Protein AF-A0A813A844-F1 (afdb_monomer_lite)

Foldseek 3Di:
DDKDQFFFDQPVQWFGKWKKKFQAWPDDLQWQKKWDKALDNVCLQVVPPDDPPRDHRPPDQLCDARTFIDARNFWTRGRNDTDGHHHLCNPPDGSDIWMKMWGCGPQLKIWIDINLATRDIDHCVVVVHDGHPRVHGMMIDIDTDPTGDDMDIDPPDDHRDPVSRHVVVVVVVVVPDDPDDDDDDDPDDDDDDD

Secondary structure (DSSP, 8-state):
-EE-SSPPPB-SSS-EEEEEEEEEE--STT-EEEEEEESS-HHHHS--SS-TTPPPPPSSGGGSTTEEEEETTTEEEETTEEEE---TTTTPPTT--EEEEEEE-TTS-EEEEETTEEEEEE-TGGGT-PPP-TTS--EEEEEEESSEEEEEE-TTPPPPPHHHHHTTTHHHHTTS-------PPP--------

pLDDT: mean 81.42, std 19.31, range [33.0, 98.19]

Radius of gyration: 22.23 Å; chains: 1; bounding box: 87×38×51 Å

Structure (mmCIF, N/CA/C/O backbone):
data_AF-A0A813A844-F1
#
_entry.id   AF-A0A813A844-F1
#
loop_
_atom_site.group_PDB
_atom_site.id
_atom_site.type_symbol
_atom_site.label_atom_id
_atom_site.label_alt_id
_atom_site.label_comp_id
_atom_site.label_asym_id
_atom_site.label_entity_id
_atom_site.label_seq_id
_atom_site.pdbx_PDB_ins_code
_atom_site.Cartn_x
_atom_site.Cartn_y
_atom_site.Cartn_z
_atom_site.occupancy
_atom_site.B_iso_or_equiv
_atom_site.auth_seq_id
_atom_site.auth_comp_id
_atom_site.auth_asym_id
_atom_site.auth_atom_id
_atom_site.pdbx_PDB_model_num
ATOM 1 N N . MET A 1 1 ? -2.607 -4.787 -12.177 1.00 87.75 1 MET A N 1
ATOM 2 C CA . MET A 1 1 ? -3.183 -4.951 -10.834 1.00 87.75 1 MET A CA 1
ATOM 3 C C . MET A 1 1 ? -3.162 -6.400 -10.372 1.00 87.75 1 MET A C 1
ATOM 5 O O . MET A 1 1 ? -3.390 -7.287 -11.184 1.00 87.75 1 MET A O 1
ATOM 9 N N . ALA A 1 2 ? -2.875 -6.618 -9.090 1.00 90.00 2 ALA A N 1
ATOM 10 C CA . ALA A 1 2 ? -2.914 -7.893 -8.383 1.00 90.00 2 ALA A CA 1
ATOM 11 C C . ALA A 1 2 ? -3.399 -7.670 -6.939 1.00 90.00 2 ALA A C 1
ATOM 13 O O . ALA A 1 2 ? -3.164 -6.600 -6.369 1.00 90.00 2 ALA A O 1
ATOM 14 N N . PHE A 1 3 ? -4.031 -8.692 -6.361 1.00 92.94 3 PHE A N 1
ATOM 15 C CA . PHE A 1 3 ? -4.579 -8.677 -5.003 1.00 92.94 3 PHE A CA 1
ATOM 16 C C . PHE A 1 3 ? -3.985 -9.806 -4.162 1.00 92.94 3 PHE A C 1
ATOM 18 O O . PHE A 1 3 ? -3.559 -10.826 -4.713 1.00 92.94 3 PHE A O 1
ATOM 25 N N . SER A 1 4 ? -3.980 -9.659 -2.835 1.00 93.88 4 SER A N 1
ATOM 26 C CA . SER A 1 4 ? -3.882 -10.842 -1.974 1.00 93.88 4 SER A CA 1
ATOM 27 C C . SER A 1 4 ? -5.125 -11.714 -2.160 1.00 93.88 4 SER A C 1
ATOM 29 O O . SER A 1 4 ? -6.220 -11.192 -2.343 1.00 93.88 4 SER A O 1
ATOM 31 N N . ALA A 1 5 ? -4.951 -13.037 -2.124 1.00 91.19 5 ALA A N 1
ATOM 32 C CA . ALA A 1 5 ? -6.076 -13.971 -2.190 1.00 91.19 5 ALA A CA 1
ATOM 33 C C . ALA A 1 5 ? -6.942 -13.889 -0.922 1.00 91.19 5 ALA A C 1
ATOM 35 O O . ALA A 1 5 ? -8.160 -13.847 -0.995 1.00 91.19 5 ALA A O 1
ATOM 36 N N . GLU A 1 6 ? -6.289 -13.788 0.235 1.00 93.31 6 GLU A N 1
ATOM 37 C CA . GLU A 1 6 ? -6.937 -13.659 1.538 1.00 93.31 6 GLU A CA 1
ATOM 38 C C . GLU A 1 6 ? -6.803 -12.226 2.076 1.00 93.31 6 GLU A C 1
ATOM 40 O O . GLU A 1 6 ? -5.856 -11.513 1.699 1.00 93.31 6 GLU A O 1
ATOM 45 N N . PRO A 1 7 ? -7.686 -11.803 2.999 1.00 95.75 7 PRO A N 1
ATOM 46 C CA . PRO A 1 7 ? -7.498 -10.573 3.749 1.00 95.75 7 PRO A CA 1
ATOM 47 C C . PRO A 1 7 ? -6.146 -10.547 4.474 1.00 95.75 7 PRO A C 1
ATOM 49 O O . PRO A 1 7 ? -5.689 -11.534 5.056 1.00 95.75 7 PRO A O 1
ATOM 52 N N . VAL A 1 8 ? -5.505 -9.384 4.468 1.00 95.25 8 VAL A N 1
ATOM 53 C CA . VAL A 1 8 ? -4.262 -9.131 5.189 1.00 95.25 8 VAL A CA 1
ATOM 54 C C . VAL A 1 8 ? -4.525 -9.255 6.682 1.00 95.25 8 VAL A C 1
ATOM 56 O O . VAL A 1 8 ? -5.440 -8.644 7.235 1.00 95.25 8 VAL A O 1
ATOM 59 N N . ARG A 1 9 ? -3.684 -10.037 7.356 1.00 90.00 9 ARG A N 1
ATOM 60 C CA . ARG A 1 9 ? -3.774 -10.230 8.799 1.00 90.00 9 ARG A CA 1
ATOM 61 C C . ARG A 1 9 ? -3.564 -8.904 9.535 1.00 90.00 9 ARG A C 1
ATOM 63 O O . ARG A 1 9 ? -2.512 -8.277 9.402 1.00 90.00 9 ARG A O 1
ATOM 70 N N . ASN A 1 10 ? -4.514 -8.543 10.394 1.00 88.50 10 ASN A N 1
ATOM 71 C CA . ASN A 1 10 ? -4.326 -7.473 11.369 1.00 88.50 10 ASN A CA 1
ATOM 72 C C . ASN A 1 10 ? -3.280 -7.911 12.414 1.00 88.50 10 ASN A C 1
ATOM 74 O O . ASN A 1 10 ? -3.372 -8.985 13.015 1.00 88.50 10 ASN A O 1
ATOM 78 N N . LEU A 1 11 ? -2.262 -7.080 12.629 1.00 87.50 11 LEU A N 1
ATOM 79 C CA . LEU A 1 11 ? -1.122 -7.349 13.504 1.00 87.50 11 LEU A CA 1
ATOM 80 C C . LEU A 1 11 ? -1.403 -7.114 15.000 1.00 87.50 11 LEU A C 1
ATOM 82 O O . LEU A 1 11 ? -0.455 -6.911 15.762 1.00 87.50 11 LEU A O 1
ATOM 86 N N . GLY A 1 12 ? -2.670 -7.170 15.421 1.00 73.19 12 GLY A N 1
ATOM 87 C CA . GLY A 1 12 ? -3.083 -7.179 16.825 1.00 73.19 12 GLY A CA 1
ATOM 88 C C . GLY A 1 12 ? -2.697 -5.895 17.554 1.00 73.19 12 GLY A C 1
ATOM 89 O O . GLY A 1 12 ? -1.844 -5.919 18.437 1.00 73.19 12 GLY A O 1
ATOM 90 N N . GLY A 1 13 ? -3.305 -4.773 17.158 1.00 82.00 13 GLY A N 1
ATOM 91 C CA . GLY A 1 13 ? -3.024 -3.452 17.737 1.00 82.00 13 GLY A CA 1
ATOM 92 C C . GLY A 1 13 ? -1.943 -2.656 17.001 1.00 82.00 13 GLY A C 1
ATOM 93 O O . GLY A 1 13 ? -1.384 -1.715 17.554 1.00 82.00 13 GLY A O 1
ATOM 94 N N . ARG A 1 14 ? -1.621 -3.033 15.759 1.00 87.44 14 ARG A N 1
ATOM 95 C CA . ARG A 1 14 ? -0.722 -2.262 14.880 1.00 87.44 14 ARG A CA 1
ATOM 96 C C . ARG A 1 14 ? -1.296 -2.004 13.486 1.00 87.44 14 ARG A C 1
ATOM 98 O O . ARG A 1 14 ? -0.639 -1.346 12.695 1.00 87.44 14 ARG A O 1
ATOM 105 N N . GLY A 1 15 ? -2.503 -2.498 13.200 1.00 94.69 15 GLY A N 1
ATOM 106 C CA . GLY A 1 15 ? -3.140 -2.387 11.888 1.00 94.69 15 GLY A CA 1
ATOM 107 C C . GLY A 1 15 ? -2.770 -3.524 10.930 1.00 94.69 15 GLY A C 1
ATOM 108 O O . GLY A 1 15 ? -2.295 -4.578 11.362 1.00 94.69 15 GLY A O 1
ATOM 109 N N . CYS A 1 16 ? -3.003 -3.330 9.633 1.00 97.00 16 CYS A N 1
ATOM 110 C CA . CYS A 1 16 ? -2.791 -4.343 8.592 1.00 97.00 16 CYS A CA 1
ATOM 111 C C . CYS A 1 16 ? -1.518 -4.041 7.797 1.00 97.00 16 CYS A C 1
ATOM 113 O O . CYS A 1 16 ? -1.358 -2.938 7.279 1.00 97.00 16 CYS A O 1
ATOM 115 N N . TRP A 1 17 ? -0.624 -5.025 7.683 1.00 97.06 17 TRP A N 1
ATOM 116 C CA . TRP A 1 17 ? 0.688 -4.881 7.044 1.00 97.06 17 TRP A CA 1
ATOM 117 C C . TRP A 1 17 ? 0.911 -5.955 5.991 1.00 97.06 17 TRP A C 1
ATOM 119 O O . TRP A 1 17 ? 0.683 -7.139 6.246 1.00 97.06 17 TRP A O 1
ATOM 129 N N . PHE A 1 18 ? 1.455 -5.552 4.848 1.00 97.25 18 PHE A N 1
ATOM 130 C CA . PHE A 1 18 ? 2.094 -6.478 3.924 1.00 97.25 18 PHE A CA 1
ATOM 131 C C . PHE A 1 18 ? 3.334 -5.845 3.303 1.00 97.25 18 PHE A C 1
ATOM 133 O O . PHE A 1 18 ? 3.438 -4.625 3.170 1.00 97.25 18 PHE A O 1
ATOM 140 N N . GLU A 1 19 ? 4.265 -6.696 2.888 1.00 96.81 19 GLU A N 1
ATOM 141 C CA . GLU A 1 19 ? 5.497 -6.285 2.229 1.00 96.81 19 GLU A CA 1
ATOM 142 C C . GLU A 1 19 ? 5.771 -7.200 1.042 1.00 96.81 19 GLU A C 1
ATOM 144 O O . GLU A 1 19 ? 5.587 -8.418 1.112 1.00 96.81 19 GLU A O 1
ATOM 149 N N . ILE A 1 20 ? 6.234 -6.613 -0.054 1.00 96.00 20 ILE A N 1
ATOM 150 C CA . ILE A 1 20 ? 6.699 -7.344 -1.224 1.00 96.00 20 ILE A CA 1
ATOM 151 C C . ILE A 1 20 ? 8.179 -7.055 -1.458 1.00 96.00 20 ILE A C 1
ATOM 153 O O . ILE A 1 20 ? 8.673 -5.943 -1.265 1.00 96.00 20 ILE A O 1
ATOM 157 N N . ARG A 1 21 ? 8.889 -8.069 -1.939 1.00 95.38 21 ARG A N 1
ATOM 158 C CA . ARG A 1 21 ? 10.196 -7.914 -2.566 1.00 95.38 21 ARG A CA 1
ATOM 159 C C . ARG A 1 21 ? 9.981 -7.681 -4.051 1.00 95.38 21 ARG A C 1
ATOM 161 O O . ARG A 1 21 ? 9.346 -8.497 -4.715 1.00 95.38 21 ARG A O 1
ATOM 168 N N . VAL A 1 22 ? 10.544 -6.603 -4.574 1.00 91.81 22 VAL A N 1
ATOM 169 C CA . VAL A 1 22 ? 10.566 -6.294 -6.001 1.00 91.81 22 VAL A CA 1
ATOM 170 C C . VAL A 1 22 ? 11.939 -6.666 -6.544 1.00 91.81 22 VAL A C 1
ATOM 172 O O . VAL A 1 22 ? 12.933 -6.041 -6.189 1.00 91.81 22 VAL A O 1
ATOM 175 N N . ASP A 1 23 ? 12.007 -7.693 -7.391 1.00 89.75 23 ASP A N 1
ATOM 176 C 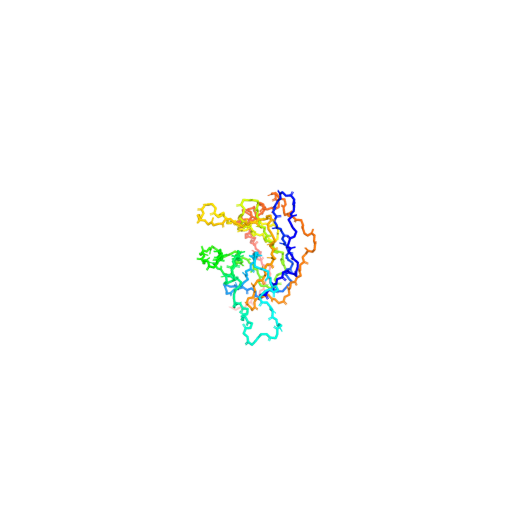CA . ASP A 1 23 ? 13.269 -8.159 -7.982 1.00 89.75 23 ASP A CA 1
ATOM 177 C C . ASP A 1 23 ? 13.607 -7.402 -9.266 1.00 89.75 23 ASP A C 1
ATOM 179 O O . ASP A 1 23 ? 14.766 -7.078 -9.511 1.00 89.75 23 ASP A O 1
ATOM 183 N N . VAL A 1 24 ? 12.594 -7.149 -10.101 1.00 83.38 24 VAL A N 1
ATOM 184 C CA . VAL A 1 24 ? 12.771 -6.503 -11.403 1.00 83.38 24 VAL A CA 1
ATOM 185 C C . VAL A 1 24 ? 11.727 -5.412 -11.572 1.00 83.38 24 VAL A C 1
ATOM 187 O O . VAL A 1 24 ? 10.540 -5.676 -11.796 1.00 83.38 24 VAL A O 1
ATOM 190 N N . PHE A 1 25 ? 12.215 -4.178 -11.501 1.00 81.75 25 PHE A N 1
ATOM 191 C CA . PHE A 1 25 ? 11.441 -2.964 -11.685 1.00 81.75 25 PHE A CA 1
ATOM 192 C C . PHE A 1 25 ? 12.004 -2.164 -12.858 1.00 81.75 25 PHE A C 1
ATOM 194 O O . PHE A 1 25 ? 13.111 -1.620 -12.793 1.00 81.75 25 PHE A O 1
ATOM 201 N N . ALA A 1 26 ? 11.230 -2.093 -13.939 1.00 73.88 26 ALA A N 1
ATOM 202 C CA . ALA A 1 26 ? 11.451 -1.149 -15.025 1.00 73.88 26 ALA A CA 1
ATOM 203 C C . ALA A 1 26 ? 10.878 0.209 -14.582 1.00 73.88 26 ALA A C 1
ATOM 205 O O . ALA A 1 26 ? 9.802 0.624 -15.011 1.00 73.88 26 ALA A O 1
ATOM 206 N N . GLY A 1 27 ? 11.562 0.820 -13.610 1.00 65.38 27 GLY A N 1
ATOM 207 C CA . GLY A 1 27 ? 11.218 2.119 -13.038 1.00 65.38 27 GLY A CA 1
ATOM 208 C C . GLY A 1 27 ? 11.508 3.290 -13.982 1.00 65.38 27 GLY A C 1
ATOM 209 O O . GLY A 1 27 ? 11.993 3.112 -15.097 1.00 65.38 27 GLY A O 1
ATOM 210 N N . GLY A 1 28 ? 11.209 4.500 -13.513 1.00 62.53 28 GLY A N 1
ATOM 211 C CA . GLY A 1 28 ? 11.352 5.762 -14.243 1.00 62.53 28 GLY A CA 1
ATOM 212 C C . GLY A 1 28 ? 10.289 6.771 -13.800 1.00 62.53 28 GLY A C 1
ATOM 213 O O . GLY A 1 28 ? 9.396 6.425 -13.030 1.00 62.53 28 GLY A O 1
ATOM 214 N N . GLU A 1 29 ? 10.356 8.004 -14.302 1.00 60.06 29 GLU A N 1
ATOM 215 C CA . GLU A 1 29 ? 9.412 9.086 -13.956 1.00 60.06 29 GLU A CA 1
ATOM 216 C C . GLU A 1 29 ? 7.946 8.729 -14.275 1.00 60.06 29 GLU A C 1
ATOM 218 O O . GLU A 1 29 ? 7.026 9.136 -13.573 1.00 60.06 29 GLU A O 1
ATOM 223 N N . MET A 1 30 ? 7.740 7.873 -15.280 1.00 60.00 30 MET A N 1
ATOM 224 C CA . MET A 1 30 ? 6.431 7.362 -15.698 1.00 60.00 30 MET A CA 1
ATOM 225 C C . MET A 1 30 ? 6.018 6.062 -14.994 1.00 60.00 30 MET A C 1
ATOM 227 O O . MET A 1 30 ? 5.067 5.413 -15.426 1.00 60.00 30 MET A O 1
ATOM 231 N N . CYS A 1 31 ? 6.735 5.613 -13.959 1.00 65.50 31 CYS A N 1
ATOM 232 C CA . CYS A 1 31 ? 6.394 4.350 -13.321 1.00 65.50 31 CYS A CA 1
ATOM 233 C C . CYS A 1 31 ? 5.119 4.474 -12.479 1.00 65.50 31 CYS A C 1
ATOM 235 O O . CYS A 1 31 ? 5.057 5.214 -11.496 1.00 65.50 31 CYS A O 1
ATOM 237 N N . LEU A 1 32 ? 4.104 3.701 -12.860 1.00 75.50 32 LEU A N 1
ATOM 238 C CA . LEU A 1 32 ? 2.773 3.730 -12.266 1.00 75.50 32 LEU A CA 1
ATOM 239 C C . LEU A 1 32 ? 2.575 2.602 -11.245 1.00 75.50 32 LEU A C 1
ATOM 241 O O . LEU A 1 32 ? 1.574 1.894 -11.302 1.00 75.50 32 LEU A O 1
ATOM 245 N N . MET A 1 33 ? 3.551 2.392 -10.355 1.00 88.25 33 MET A N 1
ATOM 246 C CA . MET A 1 33 ? 3.371 1.477 -9.225 1.00 88.25 33 MET A CA 1
ATOM 247 C C . MET A 1 33 ? 2.505 2.147 -8.163 1.00 88.25 33 MET A C 1
ATOM 249 O O . MET A 1 33 ? 2.810 3.258 -7.739 1.00 88.25 33 MET A O 1
ATOM 253 N N . GLY A 1 34 ? 1.445 1.473 -7.749 1.00 92.38 34 GLY A N 1
ATOM 254 C CA . GLY A 1 34 ? 0.563 1.803 -6.647 1.00 92.38 34 GLY A CA 1
ATOM 255 C C . GLY A 1 34 ? 0.532 0.647 -5.654 1.00 92.38 34 GLY A C 1
ATOM 256 O O . GLY A 1 34 ? 0.485 -0.522 -6.046 1.00 92.38 34 GLY A O 1
ATOM 257 N N . LEU A 1 35 ? 0.574 0.977 -4.368 1.00 95.50 35 LEU A N 1
ATOM 258 C CA . LEU A 1 35 ? 0.510 0.016 -3.273 1.00 95.50 35 LEU A CA 1
ATOM 259 C C . LEU A 1 35 ? -0.510 0.472 -2.235 1.00 95.50 35 LEU A C 1
ATOM 261 O O . LEU A 1 35 ? -0.616 1.666 -1.950 1.00 95.50 35 LEU A O 1
ATOM 265 N N . GLY A 1 36 ? -1.240 -0.470 -1.654 1.00 97.62 36 GLY A N 1
ATOM 266 C CA . GLY A 1 36 ? -2.147 -0.165 -0.557 1.00 97.62 36 GLY A CA 1
ATOM 267 C C . GLY A 1 36 ? -3.180 -1.253 -0.348 1.00 97.62 36 GLY A C 1
ATOM 268 O O . GLY A 1 36 ? -2.871 -2.435 -0.492 1.00 97.62 36 GLY A O 1
ATOM 269 N N . PHE A 1 37 ? -4.397 -0.847 -0.005 1.00 98.19 37 PHE A N 1
ATOM 270 C CA . PHE A 1 37 ? -5.451 -1.756 0.425 1.00 98.19 37 PHE A CA 1
ATOM 271 C C . PHE A 1 37 ? -6.762 -1.488 -0.300 1.00 98.19 37 PHE A C 1
ATOM 273 O O . PHE A 1 37 ? -7.021 -0.383 -0.778 1.00 98.19 37 PHE A O 1
ATOM 280 N N . THR A 1 38 ? -7.624 -2.493 -0.331 1.00 97.38 38 THR A N 1
ATOM 281 C CA . THR A 1 38 ? -9.044 -2.317 -0.619 1.00 97.38 38 THR A CA 1
ATOM 282 C C . THR A 1 38 ? -9.872 -3.083 0.402 1.00 97.38 38 THR A C 1
ATOM 284 O O . THR A 1 38 ? -9.467 -4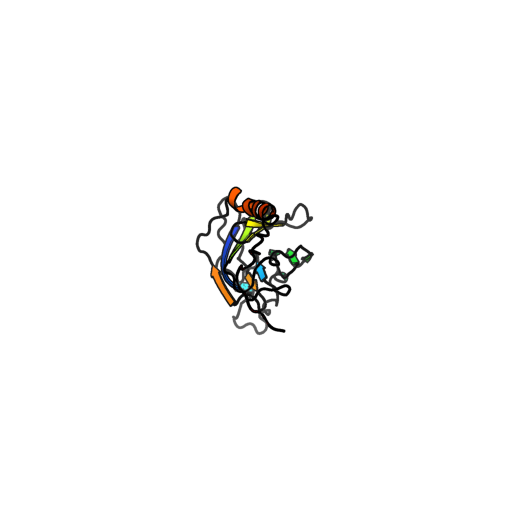.157 0.836 1.00 97.38 38 THR A O 1
ATOM 287 N N . ALA A 1 39 ? -11.014 -2.524 0.798 1.00 96.75 39 ALA A N 1
ATOM 288 C CA . ALA A 1 39 ? -12.046 -3.240 1.551 1.00 96.75 39 ALA A CA 1
ATOM 289 C C . ALA A 1 39 ? -13.085 -3.900 0.624 1.00 96.75 39 ALA A C 1
ATOM 291 O O . ALA A 1 39 ? -14.051 -4.495 1.095 1.00 96.75 39 ALA A O 1
ATOM 292 N N . THR A 1 40 ? -12.923 -3.765 -0.696 1.00 94.31 40 THR A N 1
ATOM 293 C CA . THR A 1 40 ? -13.733 -4.488 -1.676 1.00 94.31 40 THR A CA 1
ATOM 294 C C . THR A 1 40 ? -13.123 -5.859 -1.903 1.00 94.31 40 THR A C 1
ATOM 296 O O . THR A 1 40 ? -11.963 -5.960 -2.294 1.00 94.31 40 THR A O 1
ATOM 299 N N . ASP A 1 41 ? -13.922 -6.898 -1.683 1.00 92.88 41 ASP A N 1
ATOM 300 C CA . ASP A 1 41 ? -13.524 -8.282 -1.914 1.00 92.88 41 ASP A CA 1
ATOM 301 C C . ASP A 1 41 ? -13.139 -8.492 -3.395 1.00 92.88 41 ASP A C 1
ATOM 303 O O . ASP A 1 41 ? -13.994 -8.323 -4.276 1.00 92.88 41 ASP A O 1
ATOM 307 N N . PRO A 1 42 ? -11.876 -8.852 -3.700 1.00 90.50 42 PRO A N 1
ATOM 308 C CA . PRO A 1 42 ? -11.423 -9.090 -5.062 1.00 90.50 42 PRO A CA 1
ATOM 309 C C . PRO A 1 42 ? -12.230 -10.156 -5.805 1.00 90.50 42 PRO A C 1
ATOM 311 O O . PRO A 1 42 ? -12.374 -10.042 -7.020 1.00 90.50 42 PRO A O 1
ATOM 314 N N . GLU A 1 43 ? -12.809 -11.149 -5.124 1.00 87.31 43 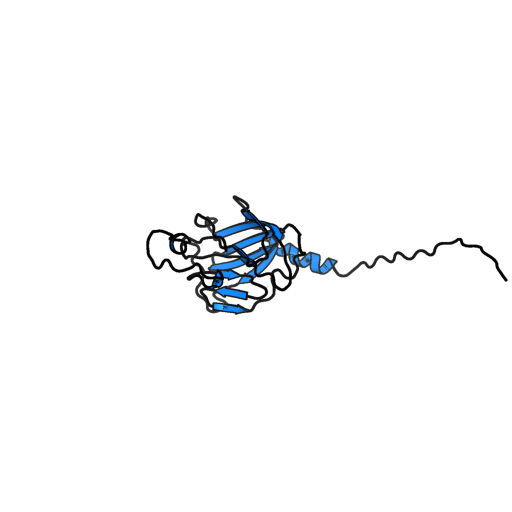GLU A N 1
ATOM 315 C CA . GLU A 1 43 ? -13.638 -12.171 -5.780 1.00 87.31 43 GLU A CA 1
ATOM 316 C C . GLU A 1 43 ? -14.885 -11.559 -6.431 1.00 87.31 43 GLU A C 1
ATOM 318 O O . GLU A 1 43 ? -15.333 -12.001 -7.490 1.00 87.31 43 GLU A O 1
ATOM 323 N N . THR A 1 44 ? -15.402 -10.464 -5.866 1.00 84.94 44 THR A N 1
ATOM 324 C CA . THR A 1 44 ? -16.535 -9.727 -6.447 1.00 84.94 44 THR A CA 1
ATOM 325 C C . THR A 1 44 ? -16.156 -8.949 -7.708 1.00 84.94 44 THR A C 1
ATOM 327 O O . THR A 1 44 ? -17.028 -8.639 -8.518 1.00 84.94 44 THR A O 1
ATOM 330 N N . LEU A 1 45 ? -14.864 -8.660 -7.899 1.00 79.06 45 LEU A N 1
ATOM 331 C CA . LEU A 1 45 ? -14.328 -7.943 -9.059 1.00 79.06 45 LEU A CA 1
ATOM 332 C C . LEU A 1 45 ? -13.924 -8.881 -10.204 1.00 79.06 45 LEU A C 1
ATOM 334 O O . LEU A 1 45 ? -13.813 -8.442 -11.345 1.00 79.06 45 LEU A O 1
ATOM 338 N N . VAL A 1 46 ? -13.651 -10.148 -9.887 1.00 69.50 46 VAL A N 1
ATOM 339 C CA . VAL A 1 46 ? -13.109 -11.157 -10.813 1.00 69.50 46 VAL A CA 1
ATOM 340 C C . VAL A 1 46 ?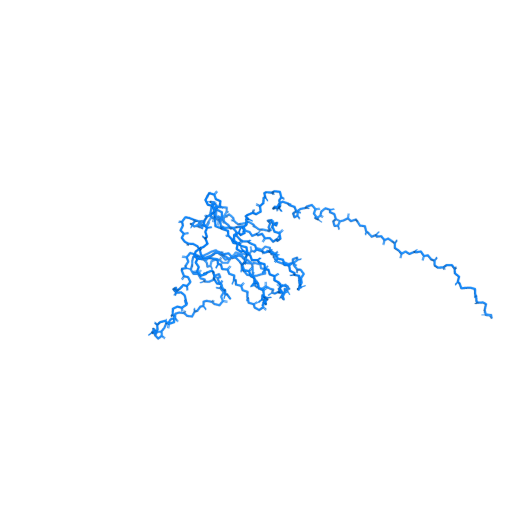 -14.172 -12.193 -11.187 1.00 69.50 46 VAL A C 1
ATOM 342 O O . VAL A 1 46 ? -13.850 -13.194 -11.806 1.00 69.50 46 VAL A O 1
ATOM 345 N N . ASN A 1 47 ? -15.441 -11.996 -10.821 1.00 56.47 47 ASN A N 1
ATOM 346 C CA . ASN A 1 47 ? -16.463 -13.030 -10.957 1.00 56.47 47 ASN A CA 1
ATOM 347 C C . ASN A 1 47 ? -16.715 -13.417 -12.435 1.00 56.47 47 ASN A C 1
ATOM 349 O O . ASN A 1 47 ? -17.537 -12.825 -13.126 1.00 56.47 47 ASN A O 1
ATOM 353 N N . GLU A 1 48 ? -15.998 -14.445 -12.895 1.00 51.53 48 GLU A N 1
ATOM 354 C CA . GLU A 1 48 ? -16.104 -15.139 -14.186 1.00 51.53 48 GLU A CA 1
ATOM 355 C C . GLU A 1 48 ? -17.279 -16.145 -14.211 1.00 51.53 48 GLU A C 1
ATOM 357 O O . GLU A 1 48 ? -17.322 -17.043 -15.053 1.00 51.53 48 GLU A O 1
ATOM 362 N N . SER A 1 49 ? -18.243 -16.047 -13.289 1.00 47.59 49 SER A N 1
ATOM 363 C CA . SER A 1 49 ? -19.374 -16.979 -13.227 1.00 47.59 49 SER A CA 1
ATOM 364 C C . SER A 1 49 ? -20.552 -16.494 -14.076 1.00 47.59 49 SER A C 1
ATOM 366 O O . SER A 1 49 ? -21.422 -15.779 -13.601 1.00 47.59 49 SER A O 1
ATOM 368 N N . GLU A 1 50 ? -20.567 -16.889 -15.353 1.00 50.56 50 GLU A N 1
ATOM 369 C CA . GLU A 1 50 ? -21.759 -17.040 -16.220 1.00 50.56 50 GLU A CA 1
ATOM 370 C C . GLU A 1 50 ? -22.778 -15.876 -16.319 1.00 50.56 50 GLU A C 1
ATOM 372 O O . GLU A 1 50 ? -23.851 -16.045 -16.896 1.00 50.56 50 GLU A O 1
ATOM 377 N N . ALA A 1 51 ? -22.475 -14.680 -15.822 1.00 53.41 51 ALA A N 1
ATOM 378 C CA . ALA A 1 51 ? -23.258 -13.480 -16.072 1.00 53.41 51 ALA A CA 1
ATOM 379 C C . ALA A 1 51 ? -22.700 -12.790 -17.323 1.00 53.41 51 ALA A C 1
ATOM 381 O O . ALA A 1 51 ? -21.511 -12.478 -17.376 1.00 53.41 51 ALA A O 1
ATOM 382 N N . GLU A 1 52 ? -23.550 -12.507 -18.314 1.00 54.94 52 GLU A N 1
ATOM 383 C CA . GLU A 1 52 ? -23.178 -11.805 -19.561 1.00 54.94 52 GLU A CA 1
ATOM 384 C C . GLU A 1 52 ? -22.547 -10.407 -19.332 1.00 54.94 52 GLU A C 1
ATOM 386 O O . GLU A 1 52 ? -22.055 -9.796 -20.278 1.00 54.94 52 GLU A O 1
ATOM 391 N N . GLU A 1 53 ? -22.510 -9.907 -18.089 1.00 56.41 53 GLU A N 1
ATOM 392 C CA . GLU A 1 53 ? -22.076 -8.555 -17.717 1.00 56.41 53 GLU A CA 1
ATOM 393 C C . GLU A 1 53 ? -21.241 -8.505 -16.417 1.00 56.41 53 GLU A C 1
ATOM 395 O O . GLU A 1 53 ? -21.431 -7.614 -15.587 1.00 56.41 53 GLU A O 1
ATOM 400 N N . ALA A 1 54 ? -20.311 -9.441 -16.187 1.00 53.88 54 ALA A N 1
ATOM 401 C CA . ALA A 1 54 ? -19.327 -9.245 -15.115 1.00 53.88 54 ALA A CA 1
ATOM 402 C C . ALA A 1 54 ? -18.593 -7.899 -15.332 1.00 53.88 54 ALA A C 1
ATOM 404 O O . ALA A 1 54 ? -18.061 -7.667 -16.426 1.00 53.88 54 ALA A O 1
ATOM 405 N N . PRO A 1 55 ? -18.579 -6.974 -14.350 1.00 59.19 55 PRO A N 1
ATOM 406 C CA . PRO A 1 55 ? -17.959 -5.672 -14.542 1.00 59.19 55 PRO A CA 1
ATOM 407 C C . PRO A 1 55 ? -16.461 -5.857 -14.776 1.00 59.19 55 PRO A C 1
ATOM 409 O O . PRO A 1 55 ? -15.773 -6.510 -13.995 1.00 59.19 55 PRO A O 1
ATOM 412 N N . ALA A 1 56 ? -15.949 -5.276 -15.861 1.00 69.50 56 ALA A N 1
ATOM 413 C CA . ALA A 1 56 ? -14.525 -5.324 -16.156 1.00 69.50 56 ALA A CA 1
ATOM 414 C C . ALA A 1 56 ? -13.721 -4.752 -14.979 1.00 69.50 56 ALA A C 1
ATOM 416 O O . ALA A 1 56 ? -14.065 -3.694 -14.439 1.00 69.50 56 ALA A O 1
ATOM 417 N N . LEU A 1 57 ? -12.625 -5.428 -14.622 1.00 76.88 57 LEU A N 1
ATOM 418 C CA . LEU A 1 57 ? -11.674 -4.920 -13.638 1.00 76.88 57 LEU A CA 1
ATOM 419 C C . LEU A 1 57 ? -11.294 -3.472 -13.986 1.00 76.88 57 LEU A C 1
ATOM 421 O O . LEU A 1 57 ? -10.894 -3.208 -15.128 1.00 76.88 57 LEU A O 1
ATOM 425 N N . PRO A 1 58 ? -11.382 -2.526 -13.032 1.00 83.50 58 PRO A N 1
ATOM 426 C CA . PRO A 1 58 ? -10.968 -1.158 -13.287 1.00 83.50 58 PRO A CA 1
ATOM 427 C C . PRO A 1 58 ? -9.510 -1.107 -13.754 1.00 83.50 58 PRO A C 1
ATOM 429 O O . PRO A 1 58 ? -8.649 -1.807 -13.224 1.00 83.50 58 PRO A O 1
ATOM 432 N N . GLY A 1 59 ? -9.209 -0.234 -14.720 1.00 83.31 59 GLY A N 1
ATOM 433 C CA . GLY A 1 59 ? -7.853 -0.102 -15.273 1.00 83.31 59 GLY A CA 1
ATOM 434 C C . GLY A 1 59 ? -6.802 0.452 -14.297 1.00 83.31 59 GLY A C 1
ATOM 435 O O . GLY A 1 59 ? -5.634 0.545 -14.661 1.00 83.31 59 GLY A O 1
ATOM 436 N N . CYS A 1 60 ? -7.218 0.850 -13.092 1.00 88.94 60 CYS A N 1
ATOM 437 C CA . CYS A 1 60 ? -6.382 1.369 -12.014 1.00 88.94 60 CYS A CA 1
ATOM 438 C C . CYS A 1 60 ? -7.007 0.980 -10.670 1.00 88.94 60 CYS A C 1
ATOM 440 O O . CYS A 1 60 ? -8.212 1.177 -10.484 1.00 88.94 60 CYS A O 1
ATOM 442 N N . ALA A 1 61 ? -6.204 0.512 -9.712 1.00 91.88 61 ALA A N 1
ATOM 443 C CA . ALA A 1 61 ? -6.717 0.145 -8.390 1.00 91.88 61 ALA A CA 1
ATOM 444 C C . ALA A 1 61 ? -7.387 1.308 -7.652 1.00 91.88 61 ALA A C 1
ATOM 446 O O . ALA A 1 61 ? -8.314 1.084 -6.883 1.00 91.88 61 ALA A O 1
ATOM 447 N N . GLY A 1 62 ? -6.969 2.550 -7.921 1.00 91.50 62 GLY A N 1
ATOM 448 C CA . GLY A 1 62 ? -7.574 3.744 -7.329 1.00 91.50 62 GLY A CA 1
ATOM 449 C C . GLY A 1 62 ? -9.041 3.972 -7.711 1.00 91.50 62 GLY A C 1
ATOM 450 O O . GLY A 1 62 ? -9.716 4.770 -7.071 1.00 91.50 62 GLY A O 1
ATOM 451 N N . HIS A 1 63 ? -9.542 3.280 -8.740 1.00 90.94 63 HIS A N 1
ATOM 452 C CA . HIS A 1 63 ? -10.947 3.322 -9.155 1.00 90.94 63 HIS A CA 1
ATOM 453 C C . HIS A 1 63 ? -11.788 2.190 -8.554 1.00 90.94 63 HIS A C 1
ATOM 455 O O . HIS A 1 63 ? -12.989 2.119 -8.812 1.00 90.94 63 HIS A O 1
ATOM 461 N N . ILE A 1 64 ? -11.187 1.301 -7.761 1.00 92.19 64 ILE A N 1
ATOM 462 C CA . ILE A 1 64 ? -11.940 0.290 -7.023 1.00 92.19 64 ILE A CA 1
ATOM 463 C C . ILE A 1 64 ? -12.659 0.989 -5.862 1.00 92.19 64 ILE A C 1
ATOM 465 O O . ILE A 1 64 ? -12.033 1.797 -5.164 1.00 92.19 64 ILE A O 1
ATOM 469 N N . PRO A 1 65 ? -13.948 0.700 -5.619 1.00 90.50 65 PRO A N 1
ATOM 470 C CA . PRO A 1 65 ? -14.641 1.171 -4.426 1.00 90.50 65 PRO A CA 1
ATOM 471 C C . PRO A 1 65 ? -13.870 0.813 -3.151 1.00 90.50 65 PRO A C 1
ATOM 473 O O . PRO A 1 65 ? -13.259 -0.249 -3.059 1.00 90.50 65 PRO A O 1
ATOM 476 N N . ASN A 1 66 ? -13.894 1.685 -2.146 1.00 94.62 66 ASN A N 1
ATOM 477 C CA . ASN A 1 66 ? -13.225 1.437 -0.863 1.00 94.62 66 ASN A CA 1
ATOM 478 C C . ASN A 1 66 ? -11.733 1.055 -0.999 1.00 94.62 66 ASN A C 1
ATOM 480 O O . ASN A 1 66 ? -11.256 0.141 -0.323 1.00 94.62 66 ASN A O 1
ATOM 484 N N . SER A 1 67 ? -11.018 1.686 -1.936 1.00 96.50 67 SER A N 1
ATOM 485 C CA . SER A 1 67 ? -9.584 1.484 -2.158 1.00 96.50 67 SER A CA 1
ATOM 486 C C . SER A 1 67 ? -8.756 2.665 -1.657 1.00 96.50 67 SER A C 1
ATOM 488 O O . SER A 1 67 ? -9.156 3.827 -1.742 1.00 96.50 67 SER A O 1
ATOM 490 N N . PHE A 1 68 ? -7.575 2.347 -1.141 1.00 97.94 68 PHE A N 1
ATOM 491 C CA . PHE A 1 68 ? -6.644 3.280 -0.525 1.00 97.94 68 PHE A CA 1
ATOM 492 C C . PHE A 1 68 ? -5.254 2.945 -1.048 1.00 97.94 68 PHE A C 1
ATOM 494 O O . PHE A 1 68 ? -4.589 2.048 -0.530 1.00 97.94 68 PHE A O 1
ATOM 501 N N . VAL A 1 69 ? -4.850 3.594 -2.139 1.00 96.94 69 VAL A N 1
ATOM 502 C CA . VAL A 1 69 ? -3.664 3.195 -2.908 1.00 96.94 69 VAL A CA 1
ATOM 503 C C . VAL A 1 69 ? -2.790 4.400 -3.179 1.00 96.94 69 VAL A C 1
ATOM 505 O O . VAL A 1 69 ? -3.236 5.385 -3.765 1.00 96.94 69 VAL A O 1
ATOM 508 N N . VAL A 1 70 ? -1.523 4.307 -2.795 1.00 95.12 70 VAL A N 1
ATOM 509 C CA . VAL A 1 70 ? -0.544 5.375 -2.972 1.00 95.12 70 VAL A CA 1
ATOM 510 C C . VAL A 1 70 ? 0.506 4.996 -4.011 1.00 95.12 70 VAL A C 1
ATOM 512 O O . VAL A 1 70 ? 0.953 3.851 -4.062 1.00 95.12 70 VAL A O 1
ATOM 515 N N . GLY A 1 71 ? 0.907 5.955 -4.846 1.00 89.50 71 GLY A N 1
ATOM 516 C CA . GLY A 1 71 ? 1.959 5.789 -5.841 1.00 89.50 71 GLY A CA 1
ATOM 517 C C . GLY A 1 71 ? 1.654 6.514 -7.152 1.00 89.50 71 GLY A C 1
ATOM 518 O O . GLY A 1 71 ? 1.415 7.716 -7.173 1.00 89.50 71 GLY A O 1
ATOM 519 N N . TYR A 1 72 ? 1.707 5.801 -8.275 1.00 86.75 72 TYR A N 1
ATOM 520 C CA . TYR A 1 72 ? 1.352 6.307 -9.609 1.00 86.75 72 TYR A CA 1
ATOM 521 C C . TYR A 1 72 ? 2.055 7.611 -10.014 1.00 86.75 72 TYR A C 1
ATOM 523 O O . TYR A 1 72 ? 1.422 8.561 -10.484 1.00 86.75 72 TYR A O 1
ATOM 531 N N . GLY A 1 73 ? 3.364 7.683 -9.779 1.00 81.44 73 GLY A N 1
ATOM 532 C CA . GLY A 1 73 ? 4.162 8.881 -10.018 1.00 81.44 73 GLY A CA 1
ATOM 533 C C . GLY A 1 73 ? 3.919 9.974 -8.980 1.00 81.44 73 GLY A C 1
ATOM 534 O O . GLY A 1 73 ? 4.863 10.349 -8.315 1.00 81.44 73 GLY A O 1
ATOM 535 N N . ARG A 1 74 ? 2.691 10.484 -8.825 1.00 89.75 74 ARG A N 1
ATOM 536 C CA . ARG A 1 74 ? 2.339 11.634 -7.958 1.00 89.75 74 ARG A CA 1
ATOM 537 C C . ARG A 1 74 ? 0.906 11.558 -7.417 1.00 89.75 74 ARG A C 1
ATOM 539 O O . ARG A 1 74 ? 0.215 12.573 -7.349 1.00 89.75 74 ARG A O 1
ATOM 546 N N . SER A 1 75 ? 0.392 10.363 -7.140 1.00 92.69 75 SER A N 1
ATOM 547 C CA . SER A 1 75 ? -1.018 10.201 -6.766 1.00 92.69 75 SER A CA 1
ATOM 548 C C . SER A 1 75 ? -1.218 9.310 -5.547 1.00 92.69 75 SER A C 1
ATOM 550 O O . SER A 1 75 ? -0.713 8.196 -5.459 1.00 92.69 75 SER A O 1
ATOM 552 N N . LEU A 1 76 ? -2.060 9.775 -4.641 1.00 95.31 76 LEU A N 1
ATOM 553 C CA . LEU A 1 76 ? -2.790 8.942 -3.703 1.00 95.31 76 LEU A CA 1
ATOM 554 C C . LEU A 1 76 ? -4.232 8.847 -4.200 1.00 95.31 76 LEU A C 1
ATOM 556 O O . LEU A 1 76 ? -4.820 9.858 -4.570 1.00 95.31 76 LEU A O 1
ATOM 560 N N . TYR A 1 77 ? -4.806 7.654 -4.196 1.00 96.12 77 TYR A N 1
ATOM 561 C CA . TYR A 1 77 ? -6.238 7.456 -4.362 1.00 96.12 77 TYR A CA 1
ATOM 562 C C . TYR A 1 77 ? -6.833 7.052 -3.022 1.00 96.12 77 TYR A C 1
ATOM 564 O O . TYR A 1 77 ? -6.391 6.076 -2.415 1.00 96.12 77 TYR A O 1
ATOM 572 N N . TRP A 1 78 ? -7.824 7.815 -2.569 1.00 97.38 78 TRP A N 1
ATOM 573 C CA . TRP A 1 78 ? -8.537 7.584 -1.320 1.00 97.38 78 TRP A CA 1
ATOM 574 C C . TRP A 1 78 ? -10.031 7.486 -1.615 1.00 97.38 78 TRP A C 1
ATOM 576 O O . TRP A 1 78 ? -10.699 8.498 -1.818 1.00 97.38 78 TRP A O 1
ATOM 586 N N . ASN A 1 79 ? -10.554 6.263 -1.693 1.00 93.88 79 ASN A N 1
ATOM 587 C CA . ASN A 1 79 ? -11.939 5.970 -2.071 1.00 93.88 79 ASN A CA 1
ATOM 588 C C . ASN A 1 79 ? -12.373 6.635 -3.387 1.00 93.88 79 ASN A C 1
ATOM 590 O O . ASN A 1 79 ? -13.419 7.278 -3.458 1.00 93.88 79 ASN A O 1
ATOM 594 N N . GLY A 1 80 ? -11.558 6.491 -4.435 1.00 91.00 80 GLY A N 1
ATOM 595 C CA . GLY A 1 80 ? -11.839 7.054 -5.760 1.00 91.00 80 GLY A CA 1
ATOM 596 C C . GLY A 1 80 ? -11.417 8.513 -5.941 1.00 91.00 80 GLY A C 1
ATOM 597 O O . GLY A 1 80 ? -11.305 8.974 -7.076 1.00 91.00 80 GLY A O 1
ATOM 598 N N . GLU A 1 81 ? -11.126 9.242 -4.862 1.00 95.00 81 GLU A N 1
ATOM 599 C CA . GLU A 1 81 ? -10.603 10.601 -4.958 1.00 95.00 81 GLU A CA 1
ATOM 600 C C . GLU A 1 81 ? -9.088 10.587 -5.157 1.00 95.00 81 GLU A C 1
ATOM 602 O O . GLU A 1 81 ? -8.348 10.033 -4.342 1.00 95.00 81 GLU A O 1
ATOM 607 N N . ARG A 1 82 ? -8.620 11.239 -6.225 1.00 95.38 82 ARG A N 1
ATOM 608 C CA . ARG A 1 82 ? -7.194 11.451 -6.468 1.00 95.38 82 ARG A CA 1
ATOM 609 C C . ARG A 1 82 ? -6.698 12.677 -5.705 1.00 95.38 82 ARG A C 1
ATOM 611 O O . ARG A 1 82 ? -7.164 13.789 -5.939 1.00 95.38 82 ARG A O 1
ATOM 618 N N . ILE A 1 83 ? -5.670 12.475 -4.896 1.00 95.56 83 ILE A N 1
ATOM 619 C CA . ILE A 1 83 ? -4.903 13.504 -4.198 1.00 95.56 83 ILE A CA 1
ATOM 620 C C . ILE A 1 83 ? -3.501 13.527 -4.810 1.00 95.56 83 ILE A C 1
ATOM 622 O O . ILE A 1 83 ? -2.862 12.484 -4.959 1.00 95.56 83 ILE A O 1
ATOM 626 N N . GLU A 1 84 ? -3.021 14.708 -5.196 1.00 94.94 84 GLU A N 1
ATOM 627 C CA . GLU A 1 84 ? -1.656 14.853 -5.701 1.00 94.94 84 GLU A CA 1
ATOM 628 C C . GLU A 1 84 ? -0.645 14.846 -4.551 1.00 94.94 84 GLU A C 1
ATOM 630 O O . GLU A 1 84 ? -0.856 15.483 -3.520 1.00 94.94 84 GLU A O 1
ATOM 635 N N . ILE A 1 85 ? 0.454 14.117 -4.739 1.00 92.69 85 ILE A N 1
ATOM 636 C CA . ILE A 1 85 ? 1.516 13.946 -3.745 1.00 92.69 85 ILE A CA 1
ATOM 637 C C . ILE A 1 85 ? 2.895 14.008 -4.403 1.00 92.69 85 ILE A C 1
ATOM 639 O O . ILE A 1 85 ? 3.026 13.918 -5.626 1.00 92.69 85 ILE A O 1
ATOM 643 N N . GLU A 1 86 ? 3.940 14.098 -3.584 1.00 89.81 86 GLU A N 1
ATOM 644 C CA . GLU A 1 86 ? 5.315 13.968 -4.061 1.00 89.81 86 GLU A CA 1
ATOM 645 C C . GLU A 1 86 ? 5.634 12.553 -4.571 1.00 89.81 86 GLU A C 1
ATOM 647 O O . GLU A 1 86 ? 5.026 11.571 -4.130 1.00 89.81 86 GLU A O 1
ATOM 652 N N . PRO A 1 87 ? 6.596 12.411 -5.503 1.00 86.69 87 PRO A N 1
ATOM 653 C CA . PRO A 1 87 ? 6.824 11.157 -6.186 1.00 86.69 87 PRO A CA 1
ATOM 654 C C . PRO A 1 87 ? 7.632 10.180 -5.334 1.00 86.69 87 PRO A C 1
ATOM 656 O O . PRO A 1 87 ? 8.864 10.194 -5.322 1.00 86.69 87 PRO A O 1
ATOM 659 N N . ILE A 1 88 ? 6.924 9.283 -4.643 1.00 87.31 88 ILE A N 1
ATOM 660 C CA . ILE A 1 88 ? 7.499 8.364 -3.646 1.00 87.31 88 ILE A CA 1
ATOM 661 C C . ILE A 1 88 ? 8.576 7.441 -4.245 1.00 87.31 88 ILE A C 1
ATOM 663 O O . ILE A 1 88 ? 9.583 7.146 -3.602 1.00 87.31 88 ILE A O 1
ATOM 667 N N . PHE A 1 89 ? 8.406 7.024 -5.503 1.00 84.25 89 PHE A N 1
ATOM 668 C CA . PHE A 1 89 ? 9.322 6.103 -6.185 1.00 84.25 89 PHE A CA 1
ATOM 669 C C . PHE A 1 89 ? 10.419 6.795 -7.011 1.00 84.25 89 PHE A C 1
ATOM 671 O O . PHE A 1 89 ? 11.248 6.103 -7.598 1.00 84.25 89 PHE A O 1
ATOM 678 N N . ALA A 1 90 ? 10.481 8.134 -7.049 1.00 80.81 90 ALA A N 1
ATOM 679 C CA . ALA A 1 90 ? 11.406 8.868 -7.928 1.00 80.81 90 ALA A CA 1
ATOM 680 C C . ALA A 1 90 ? 12.893 8.572 -7.674 1.00 80.81 90 ALA A C 1
ATOM 682 O O . ALA A 1 90 ? 13.720 8.738 -8.566 1.00 80.81 90 ALA A O 1
ATOM 683 N N . LYS A 1 91 ? 13.248 8.140 -6.460 1.00 78.38 91 LYS A N 1
ATOM 684 C CA . LYS A 1 91 ? 14.637 7.845 -6.075 1.00 78.38 91 LYS A CA 1
ATOM 685 C C . LYS A 1 91 ? 15.060 6.400 -6.349 1.00 78.38 91 LYS A C 1
ATOM 687 O O . LYS A 1 91 ? 16.224 6.066 -6.131 1.00 78.38 91 LYS A O 1
ATOM 692 N N . LEU A 1 92 ? 14.143 5.537 -6.790 1.00 80.69 92 LEU A N 1
ATOM 693 C CA . LEU A 1 92 ? 14.465 4.147 -7.094 1.00 80.69 92 LEU A CA 1
ATOM 694 C C . LEU A 1 92 ? 15.234 4.052 -8.409 1.00 80.69 92 LEU A C 1
ATOM 696 O O . LEU A 1 92 ? 14.784 4.537 -9.448 1.00 80.69 92 LEU A O 1
ATOM 700 N N . LYS A 1 93 ? 16.385 3.379 -8.376 1.00 77.62 93 LYS A N 1
ATOM 701 C CA . LYS A 1 93 ? 17.155 3.106 -9.590 1.00 77.62 93 LYS A CA 1
ATOM 702 C C . LYS A 1 93 ? 16.503 1.954 -10.370 1.00 77.62 93 LYS A C 1
ATOM 704 O O . LYS A 1 93 ? 16.100 0.962 -9.757 1.00 77.62 93 LYS A O 1
ATOM 709 N N . PRO A 1 94 ? 16.414 2.038 -11.710 1.00 72.62 94 PRO A N 1
ATOM 710 C CA . PRO A 1 94 ? 15.967 0.915 -12.531 1.00 72.62 94 PRO A CA 1
ATOM 711 C C . PRO A 1 94 ? 16.784 -0.356 -12.264 1.00 72.62 94 PRO A C 1
ATOM 713 O O . PRO A 1 94 ? 17.982 -0.277 -11.997 1.00 72.62 94 PRO A O 1
ATOM 716 N N . ALA A 1 95 ? 16.136 -1.522 -12.357 1.00 69.31 95 ALA A N 1
ATOM 717 C CA . ALA A 1 95 ? 16.742 -2.846 -12.149 1.00 69.31 95 ALA A CA 1
ATOM 718 C C . ALA A 1 95 ? 17.366 -3.097 -10.757 1.00 69.31 95 ALA A C 1
ATOM 720 O O . ALA A 1 95 ? 18.015 -4.122 -10.551 1.00 69.31 95 ALA A O 1
ATOM 721 N N . GLN A 1 96 ? 17.143 -2.208 -9.786 1.00 81.62 96 GLN A N 1
ATOM 722 C CA . GLN A 1 96 ? 17.509 -2.445 -8.396 1.00 81.62 96 GLN A CA 1
ATOM 723 C C . GLN A 1 96 ? 16.444 -3.304 -7.705 1.00 81.62 96 GLN A C 1
ATOM 725 O O . GLN A 1 96 ? 15.246 -3.059 -7.849 1.00 81.62 96 GLN A O 1
ATOM 730 N N . THR A 1 97 ? 16.884 -4.282 -6.915 1.00 89.69 97 THR A N 1
ATOM 731 C CA . THR A 1 97 ? 16.006 -4.990 -5.979 1.00 89.69 97 THR A CA 1
ATOM 732 C C . THR A 1 97 ? 15.737 -4.122 -4.752 1.00 89.69 97 THR A C 1
ATOM 734 O O . THR A 1 97 ? 16.671 -3.572 -4.169 1.00 89.69 97 THR A O 1
ATOM 737 N N . PHE A 1 98 ? 14.479 -4.031 -4.335 1.00 91.69 98 PHE A N 1
ATOM 738 C CA . PHE A 1 98 ? 14.071 -3.331 -3.115 1.00 91.69 98 PHE A CA 1
ATOM 739 C C . PHE A 1 98 ? 12.879 -4.034 -2.463 1.00 91.69 98 PHE A C 1
ATOM 741 O O . PHE A 1 98 ? 12.195 -4.835 -3.106 1.00 91.69 98 PHE A O 1
ATOM 748 N N . THR A 1 99 ? 12.621 -3.743 -1.190 1.00 95.00 99 THR A N 1
ATOM 749 C CA . THR A 1 99 ? 11.342 -4.093 -0.560 1.00 95.00 99 THR A CA 1
ATOM 750 C C . THR A 1 99 ? 10.439 -2.876 -0.507 1.00 95.00 99 THR A C 1
ATOM 752 O O . THR A 1 99 ? 10.910 -1.746 -0.362 1.00 95.00 99 THR A O 1
ATOM 755 N N . VAL A 1 100 ? 9.138 -3.097 -0.653 1.00 94.62 100 VAL A N 1
ATOM 756 C CA . VAL A 1 100 ? 8.129 -2.069 -0.422 1.00 94.62 100 VAL A CA 1
ATOM 757 C C . VAL A 1 100 ? 6.975 -2.676 0.355 1.00 94.62 100 VAL A C 1
ATOM 759 O O . VAL A 1 100 ? 6.511 -3.770 0.031 1.00 94.62 100 VAL A O 1
ATOM 762 N N . GLY A 1 101 ? 6.536 -1.979 1.393 1.00 96.62 101 GLY A N 1
ATOM 763 C CA . GLY A 1 101 ? 5.428 -2.408 2.232 1.00 96.62 101 GLY A CA 1
ATOM 764 C C . GLY A 1 101 ? 4.459 -1.276 2.508 1.00 96.62 101 GLY A C 1
ATOM 765 O O . GLY A 1 101 ? 4.829 -0.101 2.454 1.00 96.62 101 GLY A O 1
ATOM 766 N N . ALA A 1 102 ? 3.214 -1.648 2.775 1.00 98.00 102 ALA A N 1
ATOM 767 C CA . ALA A 1 102 ? 2.145 -0.725 3.115 1.00 98.00 102 ALA A CA 1
ATOM 768 C C . ALA A 1 102 ? 1.528 -1.119 4.456 1.00 98.00 102 ALA A C 1
ATOM 770 O O . ALA A 1 102 ? 1.280 -2.301 4.712 1.00 98.00 102 ALA A O 1
ATOM 771 N N . LEU A 1 103 ? 1.266 -0.114 5.289 1.00 97.88 103 LEU A N 1
ATOM 772 C CA . LEU A 1 103 ? 0.591 -0.248 6.572 1.00 97.88 103 LEU A CA 1
ATOM 773 C C . LEU A 1 103 ? -0.705 0.562 6.553 1.00 97.88 103 LEU A C 1
ATOM 775 O O .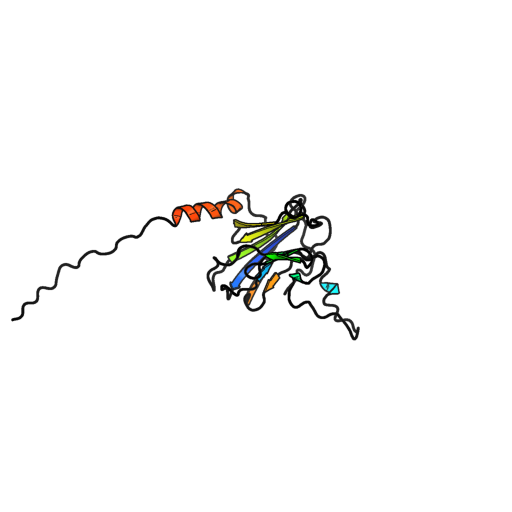 LEU A 1 103 ? -0.662 1.777 6.374 1.00 97.88 103 LEU A O 1
ATOM 779 N N . ALA A 1 104 ? -1.838 -0.097 6.781 1.00 97.94 104 ALA A N 1
ATOM 780 C CA . ALA A 1 104 ? -3.049 0.573 7.237 1.00 97.94 104 ALA A CA 1
ATOM 781 C C . ALA A 1 104 ? -2.988 0.635 8.768 1.00 97.94 104 ALA A C 1
ATOM 783 O O . ALA A 1 104 ? -3.094 -0.408 9.415 1.00 97.94 104 ALA A O 1
ATOM 784 N N . ASN A 1 105 ? -2.731 1.814 9.337 1.00 96.31 105 ASN A N 1
ATOM 785 C CA . ASN A 1 105 ? -2.472 1.975 10.772 1.00 96.31 105 ASN A CA 1
ATOM 786 C C . ASN A 1 105 ? -3.776 2.064 11.592 1.00 96.31 105 ASN A C 1
ATOM 788 O O . ASN A 1 105 ? -4.872 2.133 11.038 1.00 96.31 105 ASN A O 1
ATOM 792 N N . LEU A 1 106 ? -3.671 2.045 12.925 1.00 95.00 106 LEU A N 1
ATOM 793 C CA . LEU A 1 106 ? -4.845 2.046 13.811 1.00 95.00 106 LEU A CA 1
ATOM 794 C C . LEU A 1 106 ? -5.700 3.317 13.730 1.00 95.00 106 LEU A C 1
ATOM 796 O O . LEU A 1 106 ? -6.890 3.259 14.023 1.00 95.00 106 LEU A O 1
ATOM 800 N N . ASP A 1 107 ? -5.117 4.430 13.294 1.00 95.12 107 ASP A N 1
ATOM 801 C CA . ASP A 1 107 ? -5.838 5.687 13.073 1.00 95.12 107 ASP A CA 1
ATOM 802 C C . ASP A 1 107 ? -6.558 5.698 11.707 1.00 95.12 107 ASP A C 1
ATOM 804 O O . ASP A 1 107 ? -7.137 6.702 11.285 1.00 95.12 107 ASP A O 1
ATOM 808 N N . GLY A 1 108 ? -6.506 4.575 10.980 1.00 95.94 108 GLY A N 1
ATOM 809 C CA . GLY A 1 108 ? -7.068 4.405 9.646 1.00 95.94 108 GLY A CA 1
ATOM 810 C C . GLY A 1 108 ? -6.295 5.146 8.556 1.00 95.94 108 GLY A C 1
ATOM 811 O O . GLY A 1 108 ? -6.843 5.395 7.481 1.00 95.94 108 GLY A O 1
ATOM 812 N N . GLY A 1 109 ? -5.050 5.534 8.836 1.00 97.62 109 GLY A N 1
ATOM 813 C CA . GLY A 1 109 ? -4.112 6.109 7.881 1.00 97.62 109 GLY A CA 1
ATOM 814 C C . GLY A 1 109 ? -3.378 5.066 7.050 1.00 97.62 109 GLY A C 1
ATOM 815 O O . GLY A 1 109 ? -3.460 3.866 7.305 1.00 97.62 109 GLY A O 1
ATOM 816 N N . LEU A 1 110 ? -2.654 5.550 6.041 1.00 98.00 110 LEU A N 1
ATOM 817 C CA . LEU A 1 110 ? -1.825 4.730 5.160 1.00 98.00 110 LEU A CA 1
ATOM 818 C C . LEU A 1 110 ? -0.373 5.187 5.240 1.00 98.00 110 LEU A C 1
ATOM 820 O O . LEU A 1 110 ? -0.066 6.356 5.007 1.00 98.00 110 LEU A O 1
ATOM 824 N N . GLU A 1 111 ? 0.523 4.249 5.500 1.00 97.06 111 GLU A N 1
ATOM 825 C CA . GLU A 1 111 ? 1.964 4.467 5.486 1.00 97.06 111 GLU A CA 1
ATOM 826 C C . GLU A 1 111 ? 2.615 3.575 4.433 1.00 97.06 111 GLU A C 1
ATOM 828 O O . GLU A 1 111 ? 2.231 2.416 4.257 1.00 97.06 111 GLU A O 1
ATOM 833 N N . LEU A 1 112 ? 3.605 4.120 3.724 1.00 96.50 112 LEU A N 1
ATOM 834 C CA . LEU A 1 112 ? 4.392 3.385 2.743 1.00 96.50 112 LEU A CA 1
ATOM 835 C C . LEU A 1 112 ? 5.855 3.356 3.159 1.00 96.50 112 LEU A C 1
ATOM 837 O O . LEU A 1 112 ? 6.445 4.385 3.496 1.00 96.50 112 LEU A O 1
ATOM 841 N N . TYR A 1 113 ? 6.449 2.174 3.050 1.00 95.62 113 TYR A N 1
ATOM 842 C CA . TYR A 1 113 ? 7.836 1.924 3.390 1.00 95.62 113 TYR A CA 1
ATOM 843 C C . TYR A 1 113 ? 8.592 1.389 2.184 1.00 95.62 113 TYR A C 1
ATOM 845 O O . TYR A 1 113 ? 8.084 0.525 1.475 1.00 95.62 113 TYR A O 1
ATOM 853 N N . ILE A 1 114 ? 9.822 1.854 1.978 1.00 93.06 114 ILE A N 1
ATOM 854 C CA . ILE A 1 114 ? 10.749 1.319 0.973 1.00 93.06 114 ILE A CA 1
ATOM 855 C C . ILE A 1 114 ? 12.045 0.943 1.677 1.00 93.06 114 ILE A C 1
ATOM 857 O O . ILE A 1 114 ? 12.634 1.772 2.369 1.00 93.06 114 ILE A O 1
ATOM 861 N N . ASN A 1 115 ? 12.506 -0.297 1.494 1.00 93.56 115 ASN A N 1
ATOM 862 C CA . ASN A 1 115 ? 13.670 -0.847 2.194 1.00 93.56 115 ASN A CA 1
ATOM 863 C C . ASN A 1 115 ? 13.586 -0.588 3.708 1.00 93.56 115 ASN A C 1
ATOM 865 O O . ASN A 1 115 ? 14.539 -0.109 4.319 1.00 93.56 115 ASN A O 1
ATOM 869 N N . ARG A 1 116 ? 12.402 -0.858 4.281 1.00 94.19 116 ARG A N 1
ATOM 870 C CA . ARG A 1 116 ? 12.040 -0.645 5.697 1.00 94.19 116 ARG A CA 1
ATOM 871 C C . ARG A 1 116 ? 12.014 0.815 6.180 1.00 94.19 116 ARG A C 1
ATOM 873 O O . ARG A 1 116 ? 11.631 1.053 7.318 1.00 94.19 116 ARG A O 1
ATOM 880 N N . ARG A 1 117 ? 12.334 1.795 5.333 1.00 93.56 117 ARG A N 1
ATOM 881 C CA . ARG A 1 117 ? 12.273 3.228 5.667 1.00 93.56 117 ARG A CA 1
ATOM 882 C C . ARG A 1 117 ? 10.889 3.782 5.385 1.00 93.56 117 ARG A C 1
ATOM 884 O O . ARG A 1 117 ? 10.351 3.503 4.314 1.00 93.56 117 ARG A O 1
ATOM 891 N N . LEU A 1 118 ? 10.340 4.586 6.291 1.00 94.75 118 LEU A N 1
ATOM 892 C CA . LEU A 1 118 ? 9.067 5.267 6.064 1.00 94.75 118 LEU A CA 1
ATOM 893 C C . LEU A 1 118 ? 9.281 6.371 5.024 1.00 94.75 118 LEU A C 1
ATOM 895 O O . LEU A 1 118 ? 10.075 7.285 5.230 1.00 94.75 118 LEU A O 1
ATOM 899 N N . VAL A 1 119 ? 8.603 6.270 3.883 1.00 93.00 119 VAL A N 1
ATOM 900 C CA . VAL A 1 119 ? 8.751 7.228 2.773 1.00 93.00 119 VAL A CA 1
ATOM 901 C C . VAL A 1 119 ? 7.511 8.085 2.558 1.00 93.00 119 VAL A C 1
ATOM 903 O O . VAL A 1 119 ? 7.593 9.106 1.877 1.00 93.00 119 VAL A O 1
ATOM 906 N N . TYR A 1 120 ? 6.370 7.680 3.116 1.00 94.75 120 TYR A N 1
ATOM 907 C CA . TYR A 1 120 ? 5.121 8.413 2.987 1.00 94.75 120 TYR A CA 1
ATOM 908 C C . TYR A 1 120 ? 4.131 8.048 4.095 1.00 94.75 120 TYR A C 1
ATOM 910 O O . TYR A 1 120 ? 4.013 6.878 4.455 1.00 94.75 120 TYR A O 1
ATOM 918 N N . THR A 1 121 ? 3.372 9.041 4.557 1.00 96.31 121 THR A N 1
ATOM 919 C CA . THR A 1 121 ? 2.272 8.888 5.516 1.00 96.31 121 THR A CA 1
ATOM 920 C C . THR A 1 121 ? 1.095 9.732 5.049 1.00 96.31 121 THR A C 1
ATOM 922 O O . THR A 1 121 ? 1.254 10.909 4.721 1.00 96.31 121 THR A O 1
ATOM 925 N N . PHE A 1 122 ? -0.097 9.147 5.066 1.00 97.69 122 PHE A N 1
ATOM 926 C CA . PHE A 1 122 ? -1.355 9.847 4.883 1.00 97.69 122 PHE A CA 1
ATOM 927 C C . PHE A 1 122 ? -2.245 9.685 6.113 1.00 97.69 122 PHE A C 1
ATOM 929 O O . PHE A 1 122 ? -2.551 8.566 6.523 1.00 97.69 122 PHE A O 1
ATOM 936 N N . SER A 1 123 ? -2.690 10.816 6.666 1.00 96.81 123 SER A N 1
ATOM 937 C CA . SER A 1 123 ? -3.666 10.869 7.755 1.00 96.81 123 SER A CA 1
ATOM 938 C C . SER A 1 123 ? -5.037 11.277 7.203 1.00 96.81 123 SER A C 1
ATOM 940 O O . SER A 1 123 ? -5.162 12.385 6.670 1.00 96.81 123 SER A O 1
ATOM 942 N N . PRO A 1 124 ? -6.079 10.434 7.319 1.00 95.12 124 PRO A N 1
ATOM 943 C CA . PRO A 1 124 ? -7.421 10.781 6.868 1.00 95.12 124 PRO A CA 1
ATOM 944 C C . PRO A 1 124 ? -8.007 11.944 7.672 1.00 95.12 124 PRO A C 1
ATOM 946 O O . PRO A 1 124 ? -8.649 12.808 7.083 1.00 95.12 124 PRO A O 1
ATOM 949 N N . GLU A 1 125 ? -7.739 12.025 8.979 1.00 93.94 125 GLU A N 1
ATOM 950 C CA . GLU A 1 125 ? -8.223 13.108 9.844 1.00 93.94 125 GLU A CA 1
ATOM 951 C C . GLU A 1 125 ? -7.707 14.472 9.372 1.00 93.94 125 GLU A C 1
ATOM 953 O O . GLU A 1 125 ? -8.497 15.382 9.116 1.00 93.94 125 GLU A O 1
ATOM 958 N N . ALA A 1 126 ? -6.393 14.586 9.150 1.00 92.56 126 ALA A N 1
ATOM 959 C CA . ALA A 1 126 ? -5.768 15.818 8.668 1.00 92.56 126 ALA A CA 1
ATOM 960 C C . ALA A 1 126 ? -6.275 16.253 7.278 1.00 92.56 126 ALA A C 1
ATOM 962 O O . ALA A 1 126 ? -6.146 17.419 6.909 1.00 92.56 126 ALA A O 1
ATOM 963 N N . ASN A 1 127 ? -6.857 15.326 6.511 1.00 93.56 127 ASN A N 1
ATOM 964 C CA . ASN A 1 127 ? -7.345 15.546 5.151 1.00 93.56 127 ASN A CA 1
ATOM 965 C C . ASN A 1 127 ? -8.881 15.479 5.036 1.00 93.56 127 ASN A C 1
ATOM 967 O O . ASN A 1 127 ? -9.410 15.479 3.922 1.00 93.56 127 ASN A O 1
ATOM 971 N N . VAL A 1 128 ? -9.601 15.423 6.166 1.00 92.12 128 VAL A N 1
ATOM 972 C CA . VAL A 1 128 ? -11.074 15.341 6.236 1.00 92.12 128 VAL A CA 1
ATOM 973 C C . VAL A 1 128 ? -11.624 14.179 5.392 1.00 92.12 128 VAL A C 1
ATOM 975 O O . VAL A 1 128 ? -12.590 14.312 4.638 1.00 92.12 128 VAL A O 1
ATOM 978 N N . LYS A 1 129 ? -10.971 13.018 5.485 1.00 95.56 129 LYS A N 1
ATOM 979 C CA . LYS A 1 129 ? -11.364 11.780 4.804 1.00 95.56 129 LYS A CA 1
ATOM 980 C C . LYS A 1 129 ? -11.901 10.756 5.793 1.00 95.56 129 LYS A C 1
ATOM 982 O O . LYS A 1 129 ? -11.589 10.781 6.979 1.00 95.56 129 LYS A O 1
ATOM 987 N N . ARG A 1 130 ? -12.696 9.811 5.282 1.00 95.06 130 ARG A N 1
ATOM 988 C CA . ARG A 1 130 ? -13.079 8.623 6.054 1.00 95.06 130 ARG A CA 1
ATOM 989 C C . ARG A 1 130 ? -11.824 7.767 6.313 1.00 95.06 130 ARG A C 1
ATOM 991 O O . ARG A 1 130 ? -11.101 7.523 5.343 1.00 95.06 130 ARG A O 1
ATOM 998 N N . PRO A 1 131 ? -11.578 7.315 7.554 1.00 96.88 131 PRO A N 1
ATOM 999 C CA . PRO A 1 131 ? -10.470 6.416 7.864 1.00 96.88 131 PRO A CA 1
ATOM 1000 C C . PRO A 1 131 ? -10.649 5.027 7.241 1.00 96.88 131 PRO A C 1
ATOM 1002 O O . PRO A 1 131 ? -11.770 4.611 6.941 1.00 96.88 131 PRO A O 1
ATOM 1005 N N . ILE A 1 132 ? -9.539 4.308 7.066 1.00 97.00 132 ILE A N 1
ATOM 1006 C CA . ILE A 1 132 ? -9.549 2.874 6.759 1.00 97.00 132 ILE A CA 1
ATOM 1007 C C . ILE A 1 132 ? -10.052 2.111 7.992 1.00 97.00 132 ILE A C 1
ATOM 1009 O O . ILE A 1 132 ? -9.544 2.300 9.095 1.00 97.00 132 ILE A O 1
ATOM 1013 N N . GLU A 1 133 ? -11.022 1.217 7.808 1.00 95.00 133 GLU A N 1
ATOM 1014 C CA . GLU A 1 133 ? -11.535 0.345 8.871 1.00 95.00 133 GLU A CA 1
ATOM 1015 C C . GLU A 1 133 ? -10.631 -0.892 9.019 1.00 95.00 133 GLU A C 1
ATOM 1017 O O . GLU A 1 133 ? -10.822 -1.900 8.345 1.00 95.00 133 GLU A O 1
ATOM 1022 N N . VAL A 1 134 ? -9.617 -0.822 9.888 1.00 94.56 134 VAL A N 1
ATOM 1023 C CA . VAL A 1 134 ? -8.604 -1.893 10.048 1.00 94.56 134 VAL A CA 1
ATOM 1024 C C . VAL A 1 134 ? -9.091 -3.146 10.785 1.00 94.56 134 VAL A C 1
ATOM 1026 O O . VAL A 1 134 ? -8.403 -4.168 10.783 1.00 94.56 134 VAL A O 1
ATOM 1029 N N . ASP A 1 135 ? -10.268 -3.081 11.408 1.00 92.38 135 ASP A N 1
ATOM 1030 C CA . ASP A 1 135 ? -10.926 -4.230 12.045 1.00 92.38 135 ASP A CA 1
ATOM 1031 C C . ASP A 1 135 ? -11.843 -4.998 11.074 1.00 92.38 135 ASP A C 1
ATOM 1033 O O . ASP A 1 135 ? -12.348 -6.071 11.410 1.00 92.38 135 ASP A O 1
ATOM 1037 N N . ALA A 1 136 ? -12.045 -4.471 9.861 1.00 93.31 136 ALA A N 1
ATOM 1038 C CA . ALA A 1 136 ? -12.733 -5.148 8.770 1.00 93.31 136 ALA A CA 1
ATOM 1039 C C . ALA A 1 136 ? -11.725 -5.838 7.826 1.00 93.31 136 ALA A C 1
ATOM 1041 O O . ALA A 1 136 ? -10.539 -5.491 7.818 1.00 93.31 136 ALA A O 1
ATOM 1042 N N . PRO A 1 137 ? -12.162 -6.818 7.012 1.00 95.94 137 PRO A N 1
ATOM 1043 C CA . PRO A 1 137 ? -11.311 -7.419 5.991 1.00 95.94 137 PRO A CA 1
ATOM 1044 C C . PRO A 1 137 ? -10.729 -6.373 5.029 1.00 95.94 137 PRO A C 1
ATOM 1046 O O . PRO A 1 137 ? -11.458 -5.569 4.447 1.00 95.94 137 PRO A O 1
ATOM 1049 N N . LEU A 1 138 ? -9.408 -6.413 4.847 1.00 97.25 138 LEU A N 1
ATOM 1050 C CA . LEU A 1 138 ? -8.674 -5.597 3.882 1.00 97.25 138 LEU A CA 1
ATOM 1051 C C . LEU A 1 138 ? -7.801 -6.499 3.021 1.00 97.25 138 LEU A C 1
ATOM 1053 O O . LEU A 1 138 ? -7.028 -7.291 3.552 1.00 97.25 138 LEU A O 1
ATOM 1057 N N . TRP A 1 139 ? -7.854 -6.336 1.707 1.00 97.25 139 TRP A N 1
ATOM 1058 C CA . TRP A 1 139 ? -6.989 -7.045 0.770 1.00 97.25 139 TRP A CA 1
ATOM 1059 C C . TRP A 1 139 ? -5.829 -6.151 0.354 1.00 97.25 139 TRP A C 1
ATOM 1061 O O . TRP A 1 139 ? -6.008 -4.954 0.113 1.00 97.25 139 TRP A O 1
ATOM 1071 N N . ALA A 1 140 ? -4.634 -6.732 0.265 1.00 97.00 140 ALA A N 1
ATOM 1072 C CA . ALA A 1 140 ? -3.475 -6.045 -0.282 1.00 97.00 140 ALA A CA 1
ATOM 1073 C C . ALA A 1 140 ? -3.702 -5.805 -1.771 1.00 97.00 140 ALA A C 1
ATOM 1075 O O . ALA A 1 140 ? -4.151 -6.705 -2.481 1.00 97.00 140 ALA A O 1
ATOM 1076 N N . VAL A 1 141 ? -3.336 -4.620 -2.252 1.00 95.38 141 VAL A N 1
ATOM 1077 C CA . VAL A 1 141 ? -3.383 -4.283 -3.672 1.00 95.38 141 VAL A CA 1
ATOM 1078 C C . VAL A 1 141 ? -2.013 -3.824 -4.130 1.00 95.38 141 VAL A C 1
ATOM 1080 O O . VAL A 1 141 ? -1.404 -2.924 -3.546 1.00 95.38 141 VAL A O 1
ATOM 1083 N N . VAL A 1 142 ? -1.549 -4.439 -5.213 1.00 93.50 142 VAL A N 1
ATOM 1084 C CA . VAL A 1 142 ? -0.376 -4.002 -5.962 1.00 93.50 142 VAL A CA 1
ATOM 1085 C C . VAL A 1 142 ? -0.835 -3.718 -7.374 1.00 93.50 142 VAL A C 1
ATOM 1087 O O . VAL A 1 142 ? -1.235 -4.624 -8.107 1.00 93.50 142 VAL A O 1
ATOM 1090 N N . ASP A 1 143 ? -0.772 -2.462 -7.785 1.00 90.88 143 ASP A N 1
ATOM 1091 C CA . ASP A 1 143 ? -1.083 -2.100 -9.154 1.00 90.88 143 ASP A CA 1
ATOM 1092 C C . ASP A 1 143 ? 0.120 -1.504 -9.842 1.00 90.88 143 ASP A C 1
ATOM 1094 O O . ASP A 1 143 ? 0.705 -0.532 -9.396 1.00 90.88 143 ASP A O 1
ATOM 1098 N N . CYS A 1 144 ? 0.509 -2.121 -10.941 1.00 83.12 144 CYS A N 1
ATOM 1099 C CA . CYS A 1 144 ? 1.693 -1.741 -11.672 1.00 83.12 144 CYS A CA 1
ATOM 1100 C C . CYS A 1 144 ? 1.350 -1.815 -13.144 1.00 83.12 144 CYS A C 1
ATOM 1102 O O . CYS A 1 144 ? 1.364 -2.894 -13.740 1.00 83.12 144 CYS A O 1
ATOM 1104 N N . SER A 1 145 ? 1.067 -0.665 -13.744 1.00 70.31 145 SER A N 1
ATOM 1105 C CA . SER A 1 145 ? 0.968 -0.592 -15.196 1.00 70.31 145 SER A CA 1
ATOM 1106 C C . SER A 1 145 ? 2.381 -0.546 -15.790 1.00 70.31 145 SER A C 1
ATOM 1108 O O . SER A 1 145 ? 3.126 0.416 -15.603 1.0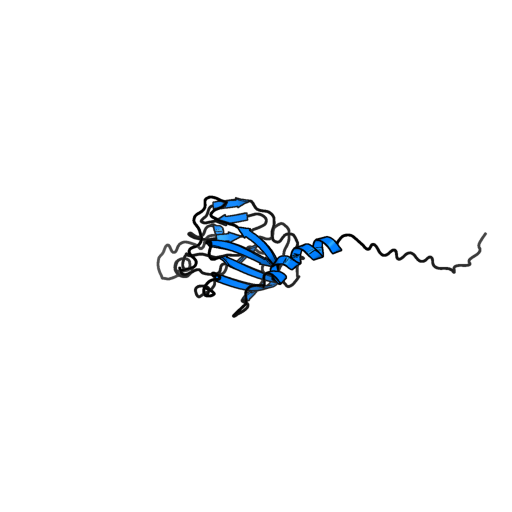0 70.31 145 SER A O 1
ATOM 1110 N N . GLY A 1 146 ? 2.800 -1.642 -16.434 1.00 65.94 146 GLY A N 1
ATOM 1111 C CA . GLY A 1 146 ? 4.025 -1.744 -17.246 1.00 65.94 146 GLY A CA 1
ATOM 1112 C C . GLY A 1 146 ? 5.365 -1.912 -16.506 1.00 65.94 146 GLY A C 1
ATOM 1113 O O . GLY A 1 146 ? 6.268 -2.554 -17.058 1.00 65.94 146 GLY A O 1
ATOM 1114 N N . GLY A 1 147 ? 5.499 -1.393 -15.278 1.00 73.12 147 GLY A N 1
ATOM 1115 C CA . GLY A 1 147 ? 6.790 -1.257 -14.578 1.00 73.12 147 GLY A CA 1
ATOM 1116 C C . GLY A 1 147 ? 7.253 -2.445 -13.721 1.00 73.12 147 GLY A C 1
ATOM 1117 O O . GLY A 1 147 ? 8.455 -2.687 -13.607 1.00 73.12 147 GLY A O 1
ATOM 1118 N N . LEU A 1 148 ? 6.333 -3.223 -13.144 1.00 82.56 148 LEU A N 1
ATOM 1119 C CA . LEU A 1 148 ? 6.679 -4.352 -12.273 1.00 82.56 148 LEU A CA 1
ATOM 1120 C C . LEU A 1 148 ? 6.779 -5.645 -13.083 1.00 82.56 148 LEU A C 1
ATOM 1122 O O . LEU A 1 148 ? 5.780 -6.115 -13.620 1.00 82.56 148 LEU A O 1
ATOM 1126 N N . LYS A 1 149 ? 7.985 -6.213 -13.192 1.00 83.19 149 LYS A N 1
ATOM 1127 C CA . LYS A 1 149 ? 8.222 -7.451 -13.958 1.00 83.19 149 LYS A CA 1
ATOM 1128 C C . LYS A 1 149 ? 8.286 -8.687 -13.074 1.00 83.19 149 LYS A C 1
ATOM 1130 O O . LYS A 1 149 ? 7.873 -9.759 -13.501 1.00 83.19 149 LYS A O 1
ATOM 1135 N N . LYS A 1 150 ? 8.814 -8.544 -11.858 1.00 88.00 150 LYS A N 1
ATOM 1136 C CA . LYS A 1 150 ? 8.895 -9.629 -10.883 1.00 88.00 150 LYS A CA 1
ATOM 1137 C C . LYS A 1 150 ? 8.835 -9.076 -9.466 1.00 88.00 150 LYS A C 1
ATOM 1139 O O . LYS A 1 150 ? 9.651 -8.229 -9.100 1.00 88.00 150 LYS A O 1
ATOM 1144 N N . ALA A 1 151 ? 7.897 -9.601 -8.689 1.00 91.31 151 ALA A N 1
ATOM 1145 C CA . ALA A 1 151 ? 7.817 -9.404 -7.254 1.00 91.31 151 ALA A CA 1
ATOM 1146 C C . ALA A 1 151 ? 7.297 -10.663 -6.566 1.00 91.31 151 ALA A C 1
ATOM 1148 O O . ALA A 1 151 ? 6.621 -11.487 -7.181 1.00 91.31 151 ALA A O 1
ATOM 1149 N N . SER A 1 152 ? 7.600 -10.775 -5.283 1.00 93.44 152 SER A N 1
ATOM 1150 C CA . SER A 1 152 ? 7.093 -11.819 -4.402 1.00 93.44 152 SER A CA 1
ATOM 1151 C C . SER A 1 152 ? 6.622 -11.193 -3.099 1.00 93.44 152 SER A C 1
ATOM 1153 O O . SER A 1 152 ? 7.309 -10.330 -2.550 1.00 93.44 152 SER A O 1
ATOM 1155 N N . LEU A 1 153 ? 5.488 -11.659 -2.579 1.00 95.12 153 LEU A N 1
ATOM 1156 C CA . LEU A 1 153 ? 5.098 -11.389 -1.198 1.00 95.12 153 LEU A CA 1
ATOM 1157 C C . LEU A 1 153 ? 6.196 -11.889 -0.253 1.00 95.12 153 LEU A C 1
ATOM 1159 O O . LEU A 1 153 ? 6.766 -12.953 -0.496 1.00 95.12 153 LEU A O 1
ATOM 1163 N N . ILE A 1 154 ? 6.494 -11.126 0.796 1.00 94.94 154 ILE A N 1
ATOM 1164 C CA . ILE A 1 154 ? 7.341 -11.567 1.905 1.00 94.94 154 ILE A CA 1
ATOM 1165 C C . ILE A 1 154 ? 6.399 -12.133 2.976 1.00 94.94 154 ILE A C 1
ATOM 1167 O O . ILE A 1 154 ? 5.721 -11.354 3.653 1.00 94.94 154 ILE A O 1
ATOM 1171 N N . PRO A 1 155 ? 6.302 -13.469 3.119 1.00 89.69 155 PRO A N 1
ATOM 1172 C CA . PRO A 1 155 ? 5.426 -14.077 4.110 1.00 89.69 155 PRO A CA 1
ATOM 1173 C C . PRO A 1 155 ? 5.870 -13.674 5.512 1.00 89.69 155 PRO A C 1
ATOM 1175 O O . PRO A 1 155 ? 7.068 -13.583 5.777 1.00 89.69 155 PRO A O 1
ATOM 1178 N N . ASP A 1 156 ? 4.900 -13.423 6.389 1.00 88.19 156 ASP A N 1
ATOM 1179 C CA . ASP A 1 156 ? 5.143 -13.081 7.793 1.00 88.19 156 ASP A CA 1
ATOM 1180 C C . ASP A 1 156 ? 6.116 -11.906 7.997 1.00 88.19 156 ASP A C 1
ATOM 1182 O O . ASP A 1 156 ? 6.792 -11.824 9.026 1.00 88.19 156 ASP A O 1
ATOM 1186 N N . SER A 1 157 ? 6.182 -10.979 7.028 1.00 92.31 157 SER A N 1
ATOM 1187 C CA . SER A 1 157 ? 6.973 -9.757 7.174 1.00 92.31 157 SER A CA 1
ATOM 1188 C C . SER A 1 157 ? 6.583 -9.028 8.459 1.00 92.31 157 SER A C 1
ATOM 1190 O O . SER A 1 157 ? 5.404 -8.886 8.804 1.00 92.31 157 SER A O 1
ATOM 1192 N N . ILE A 1 158 ? 7.604 -8.556 9.170 1.00 92.94 158 ILE A N 1
ATOM 1193 C CA . ILE A 1 158 ? 7.445 -7.749 10.369 1.00 92.94 158 ILE A CA 1
ATOM 1194 C C . ILE A 1 158 ? 7.552 -6.272 10.013 1.00 92.94 158 ILE A C 1
ATOM 1196 O O . ILE A 1 158 ? 8.425 -5.856 9.241 1.00 92.94 158 ILE A O 1
ATOM 1200 N N . LEU A 1 159 ? 6.694 -5.479 10.651 1.00 93.81 159 LEU A N 1
ATOM 1201 C CA . LEU A 1 159 ? 6.772 -4.027 10.584 1.00 93.81 159 LEU A CA 1
ATOM 1202 C C . LEU A 1 159 ? 8.194 -3.536 10.908 1.00 93.81 159 LEU A C 1
ATOM 1204 O O . LEU A 1 159 ? 8.828 -4.077 11.825 1.00 93.81 159 LEU A O 1
ATOM 1208 N N . PRO A 1 160 ? 8.698 -2.528 10.178 1.00 94.06 160 PRO A N 1
ATOM 1209 C CA . PRO A 1 160 ? 9.899 -1.802 10.564 1.00 94.06 160 PRO A CA 1
ATOM 1210 C C . PRO A 1 160 ? 9.824 -1.280 11.996 1.00 94.06 160 PRO A C 1
ATOM 1212 O O . PRO A 1 160 ? 8.767 -0.850 12.463 1.00 94.06 160 PRO A O 1
ATOM 1215 N N . THR A 1 161 ? 10.949 -1.319 12.705 1.00 93.62 161 THR A N 1
ATOM 1216 C CA . THR A 1 161 ? 11.067 -0.608 13.978 1.00 93.62 161 THR A CA 1
ATOM 1217 C C . THR A 1 161 ? 11.073 0.906 13.726 1.00 93.62 161 THR A C 1
ATOM 1219 O O . THR A 1 161 ? 11.404 1.346 12.621 1.00 93.62 161 THR A O 1
ATOM 1222 N N . PRO A 1 162 ? 10.750 1.733 14.737 1.00 92.12 162 PRO A N 1
ATOM 1223 C CA . PRO A 1 162 ? 10.850 3.187 14.604 1.00 92.12 162 PRO A CA 1
ATOM 1224 C C . PRO A 1 162 ? 12.246 3.670 14.179 1.00 92.12 162 PRO A C 1
ATOM 1226 O O . PRO A 1 162 ? 12.354 4.630 13.424 1.00 92.12 162 PRO A O 1
ATOM 1229 N N . GLU A 1 163 ? 13.306 2.987 14.624 1.00 91.88 163 GLU A N 1
ATOM 1230 C CA . GLU A 1 163 ? 14.687 3.283 14.230 1.00 91.88 163 GLU A CA 1
ATOM 1231 C C . GLU A 1 163 ? 14.900 3.013 12.736 1.00 91.88 163 GLU A C 1
ATOM 1233 O O . GLU A 1 163 ? 15.299 3.910 12.000 1.00 91.88 163 GLU A O 1
ATOM 1238 N N . GLU A 1 164 ? 14.536 1.822 12.252 1.00 92.12 164 GLU A N 1
ATOM 1239 C CA . GLU A 1 164 ? 14.654 1.467 10.830 1.00 92.12 164 GLU A CA 1
ATOM 1240 C C . GLU A 1 164 ? 13.845 2.403 9.924 1.00 92.12 164 GLU A C 1
ATOM 1242 O O . GLU A 1 164 ? 14.309 2.791 8.848 1.00 92.12 164 GLU A O 1
ATOM 1247 N N . ALA A 1 165 ? 12.654 2.797 10.382 1.00 91.44 165 ALA A N 1
ATOM 1248 C CA . ALA A 1 165 ? 11.785 3.727 9.679 1.00 91.44 165 ALA A CA 1
ATOM 1249 C C . ALA A 1 165 ? 12.431 5.116 9.510 1.00 91.44 165 ALA A C 1
ATOM 1251 O O . ALA A 1 165 ? 12.238 5.739 8.463 1.00 91.44 165 ALA A O 1
ATOM 1252 N N . ALA A 1 166 ? 13.214 5.569 10.498 1.00 87.12 166 ALA A N 1
ATOM 1253 C CA . ALA A 1 166 ? 13.835 6.895 10.552 1.00 87.12 166 ALA A CA 1
ATOM 1254 C C . ALA A 1 166 ? 15.189 7.002 9.818 1.00 87.12 166 ALA A C 1
ATOM 1256 O O . ALA A 1 166 ? 15.573 8.095 9.400 1.00 87.12 166 ALA A O 1
ATOM 1257 N N . LEU A 1 167 ? 15.893 5.886 9.575 1.00 70.38 167 LEU A N 1
ATOM 1258 C CA . LEU A 1 167 ? 17.229 5.851 8.936 1.00 70.38 167 LEU A CA 1
ATOM 1259 C C . LEU A 1 167 ? 17.299 6.456 7.513 1.00 70.38 167 LEU A C 1
ATOM 1261 O O . LEU A 1 167 ? 18.378 6.574 6.933 1.00 70.38 167 LEU A O 1
ATOM 1265 N N . GLY A 1 168 ? 16.171 6.849 6.913 1.00 54.62 168 GLY A N 1
ATOM 1266 C CA . GLY A 1 168 ? 16.134 7.536 5.620 1.00 54.62 168 GLY A CA 1
ATOM 1267 C C . GLY A 1 168 ? 16.630 8.987 5.632 1.00 54.62 168 GLY A C 1
ATOM 1268 O O . GLY A 1 168 ? 16.916 9.523 4.557 1.00 54.62 168 GLY A O 1
ATOM 1269 N N . GLU A 1 169 ? 16.745 9.625 6.801 1.00 51.69 169 GLU A N 1
ATOM 1270 C CA . GLU A 1 169 ? 17.203 11.018 6.912 1.00 51.69 169 GLU A CA 1
ATOM 1271 C C . GLU A 1 169 ? 18.731 11.162 7.027 1.00 51.69 169 GLU A C 1
ATOM 1273 O O . GLU A 1 169 ? 19.286 12.136 6.516 1.00 51.69 169 GLU A O 1
ATOM 1278 N N . GLU A 1 170 ? 19.446 10.188 7.599 1.00 46.66 170 GLU A N 1
ATOM 1279 C CA . GLU A 1 170 ? 20.897 10.301 7.842 1.00 46.66 170 GLU A CA 1
ATOM 1280 C C . GLU A 1 170 ? 21.754 10.107 6.577 1.00 46.66 170 GLU A C 1
ATOM 1282 O O . GLU A 1 170 ? 22.748 10.807 6.381 1.00 46.66 170 GLU A O 1
ATOM 1287 N N . GLU A 1 171 ? 21.331 9.269 5.624 1.00 44.72 171 GLU A N 1
ATOM 1288 C CA . GLU A 1 171 ? 21.981 9.182 4.300 1.00 44.72 171 GLU A CA 1
ATOM 1289 C C . GLU A 1 171 ? 21.843 10.481 3.484 1.00 44.72 171 GLU A C 1
ATOM 1291 O O . GLU A 1 171 ? 22.635 10.747 2.579 1.00 44.72 171 GLU A O 1
ATOM 1296 N N . LYS A 1 172 ? 20.862 11.328 3.822 1.00 42.38 172 LYS A N 1
ATOM 1297 C CA . LYS A 1 172 ? 20.702 12.669 3.247 1.00 42.38 172 LYS A CA 1
ATOM 1298 C C . LYS A 1 172 ? 21.794 13.632 3.739 1.00 42.38 172 LYS A C 1
ATOM 1300 O O . LYS A 1 172 ? 22.136 14.559 3.010 1.00 42.38 172 LYS A O 1
ATOM 1305 N N . ALA A 1 173 ? 22.350 13.406 4.934 1.00 37.12 173 ALA A N 1
ATOM 1306 C CA . ALA A 1 173 ? 23.426 14.215 5.508 1.00 37.12 173 ALA A CA 1
ATOM 1307 C C . ALA A 1 173 ? 24.824 13.778 5.029 1.00 37.12 173 ALA A C 1
ATOM 1309 O O . ALA A 1 173 ? 25.717 14.614 4.919 1.00 37.12 173 ALA A O 1
ATOM 1310 N N . LEU A 1 174 ? 25.008 12.502 4.667 1.00 35.69 174 LEU A N 1
ATOM 1311 C CA . LEU A 1 174 ? 26.284 11.983 4.149 1.00 35.69 174 LEU A CA 1
ATOM 1312 C C . LEU A 1 174 ? 26.447 12.108 2.618 1.00 35.69 174 LEU A C 1
ATOM 1314 O O . LEU A 1 174 ? 27.488 11.754 2.074 1.00 35.69 174 LEU A O 1
ATOM 1318 N N . GLY A 1 175 ? 25.437 12.633 1.913 1.00 36.69 175 GLY A N 1
ATOM 1319 C CA . GLY A 1 175 ? 25.485 12.939 0.476 1.00 36.69 175 GLY A CA 1
ATOM 1320 C C . GLY A 1 175 ? 26.129 14.287 0.121 1.00 36.69 175 GLY A C 1
ATOM 1321 O O . GLY A 1 175 ? 26.149 14.662 -1.050 1.00 36.69 175 GLY A O 1
ATOM 1322 N N . ALA A 1 176 ? 26.649 15.021 1.107 1.00 41.88 176 ALA A N 1
ATOM 1323 C CA . ALA A 1 176 ? 27.392 16.262 0.918 1.00 41.88 176 ALA A CA 1
ATOM 1324 C C . ALA A 1 176 ? 28.817 16.109 1.471 1.00 41.88 176 ALA A C 1
ATOM 1326 O O . ALA A 1 176 ? 29.117 16.555 2.573 1.00 41.88 176 ALA A O 1
ATOM 1327 N N . GLY A 1 177 ? 29.701 15.473 0.700 1.00 36.53 177 GLY A N 1
ATOM 1328 C CA . GLY A 1 177 ? 31.137 15.505 0.979 1.00 36.53 177 GLY A CA 1
ATOM 1329 C C . GLY A 1 177 ? 31.859 14.198 0.698 1.00 36.53 177 GLY A C 1
ATOM 1330 O O . GLY A 1 177 ? 31.956 13.340 1.565 1.00 36.53 177 GLY A O 1
ATOM 1331 N N . THR A 1 178 ? 32.399 14.077 -0.512 1.00 33.00 178 THR A N 1
ATOM 1332 C CA . THR A 1 178 ? 33.829 13.827 -0.783 1.00 33.00 178 THR A CA 1
ATOM 1333 C C . THR A 1 178 ? 33.988 13.642 -2.291 1.00 33.00 178 THR A C 1
ATOM 1335 O O . THR A 1 178 ? 33.903 12.544 -2.830 1.00 33.00 178 THR A O 1
ATOM 1338 N N . ALA A 1 179 ? 34.200 14.757 -2.995 1.00 38.81 179 ALA A N 1
ATOM 1339 C CA . ALA A 1 179 ? 34.985 14.705 -4.217 1.00 38.81 179 ALA A CA 1
ATOM 1340 C C . ALA A 1 179 ? 36.411 14.362 -3.768 1.00 38.81 179 ALA A C 1
ATOM 1342 O O . ALA A 1 179 ? 37.096 15.212 -3.204 1.00 38.81 179 ALA A O 1
ATOM 1343 N N . ALA A 1 180 ? 36.803 13.098 -3.905 1.00 34.38 180 ALA A N 1
ATOM 1344 C CA . ALA A 1 180 ? 38.207 12.738 -3.859 1.00 34.38 180 ALA A CA 1
ATOM 1345 C C . ALA A 1 180 ? 38.813 13.166 -5.200 1.00 34.38 180 ALA A C 1
ATOM 1347 O O . ALA A 1 180 ? 38.419 12.676 -6.260 1.00 34.38 180 ALA A O 1
ATOM 1348 N N . GLU A 1 181 ? 39.685 14.168 -5.132 1.00 44.75 181 GLU A N 1
ATOM 1349 C CA . GLU A 1 181 ? 40.641 14.510 -6.176 1.00 44.75 181 GLU A CA 1
ATOM 1350 C C . GLU A 1 181 ? 41.538 13.294 -6.433 1.00 44.75 181 GLU A C 1
ATOM 1352 O O . GLU A 1 181 ? 42.325 12.937 -5.566 1.00 44.75 181 GLU A O 1
ATOM 1357 N N . ASP A 1 182 ? 41.455 12.697 -7.620 1.00 36.72 182 ASP A N 1
ATOM 1358 C CA . ASP A 1 182 ? 42.524 11.848 -8.150 1.00 36.72 182 ASP A CA 1
ATOM 1359 C C . ASP A 1 182 ? 43.096 12.543 -9.385 1.00 36.72 182 ASP A C 1
ATOM 1361 O O . ASP A 1 182 ? 42.621 12.402 -10.514 1.00 36.72 182 ASP A O 1
ATOM 1365 N N . GLY A 1 183 ? 44.104 13.369 -9.130 1.00 35.06 183 GLY A N 1
ATOM 1366 C CA . GLY A 1 183 ? 44.903 14.055 -10.133 1.00 35.06 183 GLY A CA 1
ATOM 1367 C C . GLY A 1 183 ? 46.357 14.101 -9.688 1.00 35.06 183 GLY A C 1
ATOM 1368 O O . GLY A 1 183 ? 46.892 15.182 -9.463 1.00 35.06 183 GLY A O 1
ATOM 1369 N N . GLU A 1 184 ? 46.998 12.942 -9.531 1.00 40.12 184 GLU A N 1
ATOM 1370 C CA . GLU A 1 184 ? 48.460 12.894 -9.444 1.00 40.12 184 GLU A CA 1
ATOM 1371 C C . GLU A 1 184 ? 49.067 13.047 -10.853 1.00 40.12 184 GLU A C 1
ATOM 1373 O O . GLU A 1 184 ? 48.685 12.317 -11.774 1.00 40.12 184 GLU A O 1
ATOM 1378 N N . PRO A 1 185 ? 50.002 13.993 -11.069 1.00 42.31 185 PRO A N 1
ATOM 1379 C CA . PRO A 1 185 ? 50.682 14.143 -12.347 1.00 42.31 185 PRO A CA 1
ATOM 1380 C C . PRO A 1 185 ? 51.760 13.064 -12.519 1.00 42.31 185 PRO A C 1
ATOM 1382 O O . PRO A 1 185 ? 52.608 12.859 -11.652 1.00 42.31 185 PRO A O 1
ATOM 1385 N N . ASN A 1 186 ? 51.739 12.403 -13.676 1.00 46.16 186 ASN A N 1
ATOM 1386 C CA . ASN A 1 186 ? 52.713 11.394 -14.085 1.00 46.16 186 ASN A CA 1
ATOM 1387 C C . ASN A 1 186 ? 54.088 12.047 -14.368 1.00 46.16 186 ASN A C 1
ATOM 1389 O O . ASN A 1 186 ? 54.149 12.932 -15.228 1.00 46.16 186 ASN A O 1
ATOM 1393 N N . PRO A 1 187 ? 55.191 11.652 -13.703 1.00 48.94 187 PRO A N 1
ATOM 1394 C CA . PRO A 1 187 ? 56.518 12.177 -13.978 1.00 48.94 187 PRO A CA 1
ATOM 1395 C C . PRO A 1 187 ? 57.310 11.162 -14.809 1.00 48.94 187 PRO A C 1
ATOM 1397 O O . PRO A 1 187 ? 57.982 10.316 -14.240 1.00 48.94 187 PRO A O 1
ATOM 1400 N N . ASP A 1 188 ? 57.195 11.215 -16.135 1.00 48.94 188 ASP A N 1
ATOM 1401 C CA . ASP A 1 188 ? 58.252 10.820 -17.086 1.00 48.94 188 ASP A CA 1
ATOM 1402 C C . ASP A 1 188 ? 57.679 10.755 -18.505 1.00 48.94 188 ASP A C 1
ATOM 1404 O O . ASP A 1 188 ? 57.114 9.745 -18.907 1.00 48.94 188 ASP A O 1
ATOM 1408 N N . GLU A 1 189 ? 57.885 11.810 -19.292 1.00 46.78 189 GLU A N 1
ATOM 1409 C CA . GLU A 1 189 ? 58.222 11.656 -20.711 1.00 46.78 189 GLU A CA 1
ATOM 1410 C C . GLU A 1 189 ? 59.270 12.719 -21.057 1.00 46.78 189 GLU A C 1
ATOM 1412 O O . GLU A 1 189 ? 58.985 13.885 -21.325 1.00 46.78 189 GLU A O 1
ATOM 1417 N N . THR A 1 190 ? 60.532 12.304 -20.986 1.00 48.66 190 THR A N 1
ATOM 1418 C CA . THR A 1 190 ? 61.642 12.957 -21.678 1.00 48.66 190 THR A CA 1
ATOM 1419 C C . THR A 1 190 ? 61.537 12.621 -23.167 1.00 48.66 190 THR A C 1
ATOM 1421 O O . THR A 1 190 ? 61.458 11.452 -23.535 1.00 48.66 190 THR A O 1
ATOM 1424 N N . GLY A 1 191 ? 61.553 13.635 -24.034 1.00 37.97 191 GLY A N 1
ATOM 1425 C CA . GLY A 1 191 ? 61.455 13.432 -25.481 1.00 37.97 191 GLY A CA 1
ATOM 1426 C C . GLY A 1 191 ? 61.649 14.712 -26.285 1.00 37.97 191 GLY A C 1
ATOM 1427 O O . GLY A 1 191 ? 60.689 15.347 -26.697 1.00 37.97 191 GLY A O 1
ATOM 1428 N N . ASP A 1 192 ? 62.914 15.069 -26.469 1.00 42.88 192 ASP A N 1
ATOM 1429 C CA . ASP A 1 192 ? 63.466 16.084 -27.370 1.00 42.88 192 ASP A CA 1
ATOM 1430 C C . ASP A 1 192 ? 62.937 15.978 -28.820 1.00 42.88 192 ASP A C 1
ATOM 1432 O O . ASP A 1 192 ? 62.866 14.868 -29.349 1.00 42.88 192 ASP A O 1
ATOM 1436 N N . ALA A 1 193 ? 62.627 17.113 -29.468 1.00 41.22 193 ALA A N 1
ATOM 1437 C CA . ALA A 1 193 ? 62.796 17.306 -30.917 1.00 41.22 193 ALA A CA 1
ATOM 1438 C C . ALA A 1 193 ? 62.487 18.748 -31.390 1.00 41.22 193 ALA A C 1
ATOM 1440 O O . ALA A 1 193 ? 61.325 19.153 -31.442 1.00 41.22 193 ALA A O 1
ATOM 1441 N N . ALA A 1 194 ? 63.557 19.382 -31.893 1.00 40.88 194 ALA A N 1
ATOM 1442 C CA . ALA A 1 194 ? 63.660 20.419 -32.941 1.00 40.88 194 ALA A CA 1
ATOM 1443 C C . ALA A 1 194 ? 63.386 21.896 -32.596 1.00 40.88 194 ALA A C 1
ATOM 1445 O O . ALA A 1 194 ? 62.217 22.291 -32.401 1.00 40.88 194 ALA A O 1
#

InterPro domains:
  IPR043136 B30.2/SPRY domain superfamily [G3DSA:2.60.120.920] (1-153)

Sequence (194 aa):
MAFSAEPVRNLGGRGCWFEIRVDVFAGGEMCLMGLGFTATDPETLVNESEAEEAPALPGCAGHIPNSFVVGYGRSLYWNGERIEIEPIFAKLKPAQTFTVGALANLDGGLELYINRRLVYTFSPEANVKRPIEVDAPLWAVVDCSGGLKKASLIPDSILPTPEEAALGEEEKALGAGTAAEDGEPNPDETGDAA

Organism: NCBI:txid1628268